Protein AF-A0A661ZFU3-F1 (afdb_monomer)

Radius of gyration: 28.7 Å; Cα contacts (8 Å, |Δi|>4): 3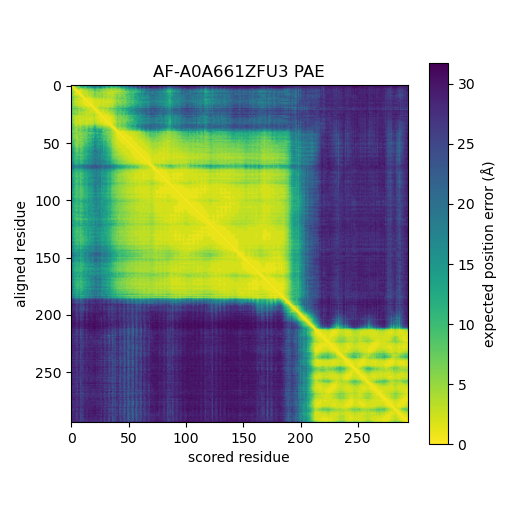43; chains: 1; bounding box: 64×52×71 Å

Foldseek 3Di:
DQDDLCVLLVVPVLVCQCPDPDHDPVVVSVVSVVSNPDDDPVNVVVVVVVVVLVVLLVVLVVQLVVQVPDPDHPLVSNLVSLVVNVDLVSLLVNLVSCVVVLVPVVSLVSLVCSCVVVVDDDLRVVLSVLVSVLVVVVNVCVVVVHDLQPDDPVRLVSLVCLCPPHDDDNNVVSQVSCVVRPVDDDDPDDPPPDPVPPPDDPPPPPPPPDPQQWDWDWPPAQDEFKIKIWIAHDPPFQWKKKWKADPVRHTDDIDIGGDGTDIDMDTCNVPDFDKMKIWIDTPPDIDIDIGGYD

Nearest PDB structures (foldseek):
  3sd2-assembly1_A-2  TM=7.990E-01  e=1.357E-03  Bacteroides thetaiotaomicron
  3hs0-assembly1_F  TM=5.817E-01  e=6.153E-03  Naja kaouthia
  3hrz-assembly1_A  TM=5.830E-01  e=9.104E-03  Naja kaouthia
  8jmw-assembly1_A  TM=5.532E-01  e=5.773E-02  Bacillus amyloliquefaciens
  6leg-assembly1_D  TM=4.245E-01  e=1.264E-01  Escherichia coli

Structure (mmCIF, N/CA/C/O backbone):
data_AF-A0A661ZFU3-F1
#
_entry.id   AF-A0A661ZFU3-F1
#
loop_
_atom_site.group_PDB
_atom_site.id
_atom_site.type_symbol
_atom_site.label_atom_id
_atom_site.label_alt_id
_atom_site.label_comp_id
_atom_site.label_asym_id
_atom_site.label_entity_id
_atom_site.label_seq_id
_atom_site.pdbx_PDB_ins_code
_atom_site.Cartn_x
_atom_site.Cartn_y
_atom_site.Cartn_z
_atom_site.occupancy
_atom_site.B_iso_or_equiv
_atom_site.auth_seq_id
_atom_site.auth_comp_id
_atom_site.auth_asym_id
_atom_site.auth_atom_id
_atom_site.pdbx_PDB_model_num
ATOM 1 N N . MET A 1 1 ? 30.064 15.353 -31.352 1.00 42.22 1 MET A N 1
ATOM 2 C CA . MET A 1 1 ? 28.882 15.589 -30.499 1.00 42.22 1 MET A CA 1
ATOM 3 C C . MET A 1 1 ? 28.068 14.306 -30.520 1.00 42.22 1 MET A C 1
ATOM 5 O O . MET A 1 1 ? 27.452 14.030 -31.540 1.00 42.22 1 MET A O 1
ATOM 9 N N . SER A 1 2 ? 28.167 13.461 -29.491 1.00 57.12 2 SER A N 1
ATOM 10 C CA . SER A 1 2 ? 27.344 12.243 -29.425 1.00 57.12 2 SER A CA 1
ATOM 11 C C . SER A 1 2 ? 25.908 12.634 -29.094 1.00 57.12 2 SER A C 1
ATOM 13 O O . SER A 1 2 ? 25.687 13.413 -28.168 1.00 57.12 2 SER A O 1
ATOM 15 N N . ALA A 1 3 ? 24.948 12.142 -29.876 1.00 62.72 3 ALA A N 1
ATOM 16 C CA . ALA A 1 3 ? 23.529 12.347 -29.613 1.00 62.72 3 ALA A CA 1
ATOM 17 C C . ALA A 1 3 ? 23.152 11.728 -28.258 1.00 62.72 3 ALA A C 1
ATOM 19 O O . ALA A 1 3 ? 23.707 10.692 -27.908 1.00 62.72 3 ALA A O 1
ATOM 20 N N . ASN A 1 4 ? 22.243 12.360 -27.508 1.00 74.81 4 ASN A N 1
ATOM 21 C CA . ASN A 1 4 ? 21.777 11.872 -26.209 1.00 74.81 4 ASN A CA 1
ATOM 22 C C . ASN A 1 4 ? 20.832 10.662 -26.402 1.00 74.81 4 ASN A C 1
ATOM 24 O O . ASN A 1 4 ? 19.705 10.869 -26.864 1.00 74.81 4 ASN A O 1
ATOM 28 N N . PRO A 1 5 ? 21.244 9.428 -26.047 1.00 77.56 5 PRO A N 1
ATOM 29 C CA . PRO A 1 5 ? 20.419 8.228 -26.210 1.00 77.56 5 PRO A CA 1
ATOM 30 C C 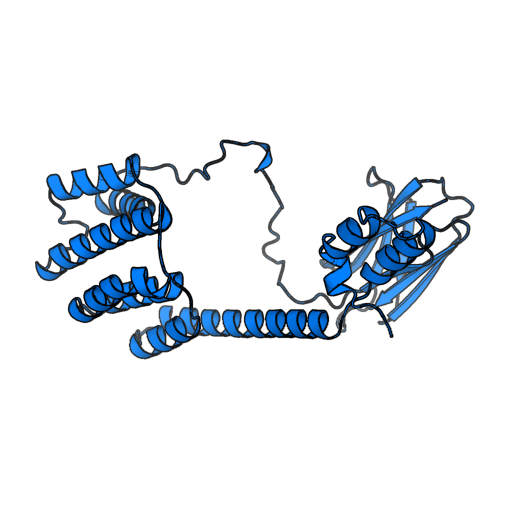. PRO A 1 5 ? 19.053 8.306 -25.515 1.00 77.56 5 PRO A C 1
ATOM 32 O O . PRO A 1 5 ? 18.061 7.844 -26.077 1.00 77.56 5 PRO A O 1
ATOM 35 N N . ASP A 1 6 ? 18.974 8.954 -24.345 1.00 72.94 6 ASP A N 1
ATOM 36 C CA . ASP A 1 6 ? 17.726 9.073 -23.577 1.00 72.94 6 ASP A CA 1
ATOM 37 C C . ASP A 1 6 ? 16.656 9.883 -24.329 1.00 72.94 6 ASP A C 1
ATOM 39 O O . ASP A 1 6 ? 15.476 9.538 -24.291 1.00 72.94 6 ASP A O 1
ATOM 43 N N . GLU A 1 7 ? 17.054 10.942 -25.043 1.00 78.81 7 GLU A N 1
ATOM 44 C CA . GLU A 1 7 ? 16.124 11.758 -25.840 1.00 78.81 7 GLU A CA 1
ATOM 45 C C . GLU A 1 7 ? 15.691 11.044 -27.121 1.00 78.81 7 GLU A C 1
ATOM 47 O O . GLU A 1 7 ? 14.545 11.160 -27.552 1.00 78.81 7 GLU A O 1
ATOM 52 N N . LEU A 1 8 ? 16.582 10.246 -27.710 1.00 79.31 8 LEU A N 1
ATOM 53 C CA . LEU A 1 8 ? 16.263 9.449 -28.892 1.00 79.31 8 LEU A CA 1
ATOM 54 C C . LEU A 1 8 ? 15.286 8.308 -28.559 1.00 79.31 8 LEU A C 1
ATOM 56 O O . LEU A 1 8 ? 14.428 7.974 -29.376 1.00 79.31 8 LEU A O 1
ATOM 60 N N . ARG A 1 9 ? 15.356 7.752 -27.342 1.00 77.44 9 ARG A N 1
ATOM 61 C CA . ARG A 1 9 ? 14.476 6.671 -26.868 1.00 77.44 9 ARG A CA 1
ATOM 62 C C . ARG A 1 9 ? 13.023 7.105 -26.647 1.00 77.44 9 ARG A C 1
ATOM 64 O O . ARG A 1 9 ? 12.130 6.270 -26.762 1.00 77.44 9 ARG A O 1
ATOM 71 N N . LYS A 1 10 ? 12.759 8.391 -26.383 1.00 80.50 10 LYS A N 1
ATOM 72 C CA . LYS A 1 10 ? 11.388 8.930 -26.257 1.00 80.50 10 LYS A CA 1
ATOM 73 C C . LYS A 1 10 ? 10.599 8.883 -27.569 1.00 80.50 10 LYS A C 1
ATOM 75 O O . LYS A 1 10 ? 9.385 9.037 -27.555 1.00 80.50 10 LYS A O 1
ATOM 80 N N . GLY A 1 11 ? 11.268 8.693 -28.708 1.00 77.19 11 GLY A N 1
ATOM 81 C CA . GLY A 1 11 ? 10.634 8.558 -30.021 1.00 77.19 11 GLY A CA 1
ATOM 82 C C . GLY A 1 11 ? 10.103 9.866 -30.616 1.00 77.19 11 GLY A C 1
ATOM 83 O O . GLY A 1 11 ? 10.099 9.989 -31.835 1.00 77.19 11 GLY A O 1
ATOM 84 N N . GLU A 1 12 ? 9.740 10.861 -29.802 1.00 84.44 12 GLU A N 1
ATOM 85 C CA . GLU A 1 12 ? 9.237 12.169 -30.253 1.00 84.44 12 GLU A CA 1
ATOM 86 C C . GLU A 1 12 ? 10.237 12.910 -31.148 1.00 84.44 12 GLU A C 1
ATOM 88 O O . GLU A 1 12 ? 9.876 13.376 -32.227 1.00 84.44 12 GLU A O 1
ATOM 93 N N . LEU A 1 13 ? 11.512 12.958 -30.744 1.00 83.38 13 LEU A N 1
ATOM 94 C CA . LEU A 1 13 ? 12.568 13.591 -31.535 1.00 83.38 13 LEU A CA 1
ATOM 95 C C . LEU A 1 13 ? 12.804 12.850 -32.856 1.00 83.38 13 LEU A C 1
ATOM 97 O O . LEU A 1 13 ? 12.967 13.485 -33.892 1.00 83.38 13 LEU A O 1
ATOM 101 N N . ILE A 1 14 ? 12.809 11.513 -32.835 1.00 83.56 14 ILE A N 1
ATOM 102 C CA . ILE A 1 14 ? 12.999 10.713 -34.053 1.00 83.56 14 ILE A CA 1
ATOM 103 C C . ILE A 1 14 ? 11.827 10.932 -35.012 1.00 83.56 14 ILE A C 1
ATOM 105 O O . ILE A 1 14 ? 12.059 11.213 -36.182 1.00 83.56 14 ILE A O 1
ATOM 109 N N . LYS A 1 15 ? 10.596 10.902 -34.497 1.00 85.88 15 LYS A N 1
ATOM 110 C CA . LYS A 1 15 ? 9.377 11.140 -35.271 1.00 85.88 15 LYS A CA 1
ATOM 111 C C . LYS A 1 15 ? 9.355 12.543 -35.884 1.00 85.88 15 LYS A C 1
ATOM 113 O O . LYS A 1 15 ? 9.108 12.699 -37.071 1.00 85.88 15 LYS A O 1
ATOM 118 N N . TYR A 1 16 ? 9.728 13.568 -35.118 1.00 87.31 16 TYR A N 1
ATOM 119 C CA . TYR A 1 16 ? 9.877 14.930 -35.641 1.00 87.31 16 TYR A CA 1
ATOM 120 C C . TYR A 1 16 ? 10.908 15.018 -36.783 1.00 87.31 16 TYR A C 1
ATOM 122 O O . TYR A 1 16 ? 10.688 15.715 -37.773 1.00 87.31 16 TYR A O 1
ATOM 130 N N . LEU A 1 17 ? 12.039 14.313 -36.669 1.00 86.00 17 LEU A N 1
ATOM 131 C CA . LEU A 1 17 ? 13.081 14.297 -37.702 1.00 86.00 17 LEU A CA 1
ATOM 132 C C . LEU A 1 17 ? 12.678 13.498 -38.956 1.00 86.00 17 LEU A C 1
ATOM 134 O O . LEU A 1 17 ? 13.209 13.785 -40.033 1.00 86.00 17 LEU A O 1
ATOM 138 N N . GLU A 1 18 ? 11.765 12.535 -38.813 1.00 86.81 18 GLU A N 1
ATOM 139 C CA . GLU A 1 18 ? 11.136 11.770 -39.901 1.00 86.81 18 GLU A CA 1
ATOM 140 C C . GLU A 1 18 ? 10.058 12.585 -40.638 1.00 86.81 18 GLU A C 1
ATOM 142 O O . GLU A 1 18 ? 9.946 12.456 -41.854 1.00 86.81 18 GLU A O 1
ATOM 147 N N . ASP A 1 19 ? 9.326 13.457 -39.933 1.00 90.00 19 ASP A N 1
ATOM 148 C CA . ASP A 1 19 ? 8.106 14.104 -40.448 1.00 90.00 19 ASP A CA 1
ATOM 149 C C . ASP A 1 19 ? 8.277 15.586 -40.864 1.00 90.00 19 ASP A C 1
ATOM 151 O O . ASP A 1 19 ? 7.352 16.190 -41.410 1.00 90.00 19 ASP A O 1
ATOM 155 N N . LYS A 1 20 ? 9.429 16.221 -40.597 1.00 89.19 20 LYS A N 1
ATOM 156 C CA . LYS A 1 20 ? 9.663 17.644 -40.935 1.00 89.19 20 LYS A CA 1
ATOM 157 C C . LYS A 1 20 ? 9.676 17.906 -42.453 1.00 89.19 20 LYS A C 1
ATOM 159 O O . LYS A 1 20 ? 9.976 17.009 -43.231 1.00 89.19 20 LYS A O 1
ATOM 164 N N . GLU A 1 21 ? 9.470 19.167 -42.870 1.00 86.19 21 GLU A N 1
ATOM 165 C CA . GLU A 1 21 ? 9.398 19.588 -44.294 1.00 86.19 21 GLU A CA 1
ATOM 166 C C . GLU A 1 21 ? 10.546 19.071 -45.179 1.00 86.19 21 GLU A C 1
ATOM 168 O O . GLU A 1 21 ? 10.350 18.796 -46.361 1.00 86.19 21 GLU A O 1
ATOM 173 N N . GLN A 1 22 ? 11.747 18.929 -44.614 1.00 88.00 22 GLN A N 1
ATOM 174 C CA . GLN A 1 22 ? 12.886 18.280 -45.262 1.00 88.00 22 GLN A CA 1
ATOM 175 C C . GLN A 1 22 ? 13.362 17.113 -44.394 1.00 88.00 22 GLN A C 1
ATOM 177 O O . GLN A 1 22 ? 14.253 17.310 -43.561 1.00 88.00 22 GLN A O 1
ATOM 182 N N . PRO A 1 23 ? 12.762 15.920 -44.522 1.00 87.12 23 PRO A N 1
ATOM 183 C CA . PRO A 1 23 ? 13.003 14.820 -43.599 1.00 87.12 23 PRO A CA 1
ATOM 184 C C . PRO A 1 23 ? 14.465 14.374 -43.631 1.00 87.12 23 PRO A C 1
ATOM 186 O O . PRO A 1 23 ? 15.149 14.477 -44.656 1.00 87.12 23 PRO A O 1
ATOM 189 N N . LEU A 1 24 ? 14.970 13.884 -42.494 1.00 87.56 24 LEU A N 1
ATOM 190 C CA . LEU A 1 24 ? 16.310 13.299 -42.486 1.00 87.56 24 LEU A CA 1
ATOM 191 C C . LEU A 1 24 ? 16.336 12.042 -43.373 1.00 87.56 24 LEU A C 1
ATOM 193 O O . LEU A 1 24 ? 15.395 11.248 -43.337 1.00 87.56 24 LEU A O 1
ATOM 197 N N . PRO A 1 25 ? 17.428 11.798 -44.117 1.00 89.56 25 PRO A N 1
ATOM 198 C CA . PRO A 1 25 ? 17.592 10.556 -44.857 1.00 89.56 25 PRO A CA 1
ATOM 199 C C . PRO A 1 25 ? 17.430 9.325 -43.955 1.00 89.56 25 PRO A C 1
ATOM 201 O O . PRO A 1 25 ? 17.971 9.286 -42.847 1.00 89.56 25 PRO A O 1
ATOM 204 N N . GLY A 1 26 ? 16.758 8.284 -44.456 1.00 80.69 26 GLY A N 1
ATOM 205 C CA . GLY A 1 26 ? 16.437 7.083 -43.671 1.00 80.69 26 GLY A CA 1
ATOM 206 C C . GLY A 1 26 ? 17.651 6.398 -43.028 1.00 80.69 26 GLY A C 1
ATOM 207 O O . GLY A 1 26 ? 17.552 5.896 -41.912 1.00 80.69 26 GLY A O 1
ATOM 208 N N . TYR A 1 27 ? 18.826 6.453 -43.666 1.00 79.31 27 TYR A N 1
ATOM 209 C CA . TYR A 1 27 ? 20.061 5.910 -43.088 1.00 79.31 27 TYR A CA 1
ATOM 210 C C . TYR A 1 27 ? 20.550 6.699 -41.855 1.00 79.31 27 TYR A C 1
ATOM 212 O O . TYR A 1 27 ? 21.116 6.125 -40.927 1.00 79.31 27 TYR A O 1
ATOM 220 N N . MET A 1 28 ? 20.320 8.016 -41.804 1.00 78.81 28 MET A N 1
ATOM 221 C CA . MET A 1 28 ? 20.659 8.830 -40.631 1.00 78.81 28 MET A CA 1
ATOM 222 C C . MET A 1 28 ? 19.678 8.565 -39.487 1.00 78.81 28 MET A C 1
ATOM 224 O O . MET A 1 28 ? 20.093 8.479 -38.333 1.00 78.81 28 MET A O 1
ATOM 228 N N . ILE A 1 29 ? 18.398 8.350 -39.804 1.00 80.69 29 ILE A N 1
ATOM 229 C CA . ILE A 1 29 ? 17.388 7.911 -38.833 1.00 80.69 29 ILE A CA 1
ATOM 230 C C . ILE A 1 29 ? 17.743 6.538 -38.249 1.00 80.69 29 ILE A C 1
ATOM 232 O O . ILE A 1 29 ? 17.675 6.362 -37.032 1.00 80.69 29 ILE A O 1
ATOM 236 N N . SER A 1 30 ? 18.191 5.576 -39.066 1.00 78.31 30 SER A N 1
ATOM 237 C CA . SER A 1 30 ? 18.625 4.269 -38.552 1.00 78.31 30 SER A CA 1
ATOM 238 C C . SER A 1 30 ? 19.845 4.373 -37.632 1.00 78.31 30 SER A C 1
ATOM 240 O O . SER A 1 30 ? 19.882 3.694 -36.608 1.00 78.31 30 SER A O 1
ATOM 242 N N . ILE A 1 31 ? 20.798 5.267 -37.931 1.00 78.94 31 ILE A N 1
ATOM 243 C CA . ILE A 1 31 ? 21.949 5.538 -37.051 1.00 78.94 31 ILE A CA 1
ATOM 244 C C . ILE A 1 31 ? 21.478 6.123 -35.711 1.00 78.94 31 ILE A C 1
ATOM 246 O O . ILE A 1 31 ? 21.918 5.676 -34.655 1.00 78.94 31 ILE A O 1
ATOM 250 N N . LEU A 1 32 ? 20.547 7.082 -35.727 1.00 78.56 32 LEU A N 1
ATOM 251 C CA . LEU A 1 32 ? 19.979 7.658 -34.503 1.00 78.56 32 LEU A CA 1
ATOM 252 C C . LEU A 1 32 ? 19.226 6.611 -33.667 1.00 78.56 32 LEU A C 1
ATOM 254 O O . LEU A 1 32 ? 19.394 6.567 -32.450 1.00 78.56 32 LEU A O 1
ATOM 258 N N . ARG A 1 33 ? 18.459 5.717 -34.301 1.00 77.81 33 ARG A N 1
ATOM 259 C CA . ARG A 1 33 ? 17.790 4.596 -33.616 1.00 77.81 33 ARG A CA 1
ATOM 260 C C . ARG A 1 33 ? 18.790 3.614 -33.001 1.00 77.81 33 ARG A C 1
ATOM 262 O O . ARG A 1 33 ? 18.555 3.128 -31.901 1.00 77.81 33 ARG A O 1
ATOM 269 N N . GLN A 1 34 ? 19.916 3.359 -33.666 1.00 74.19 34 GLN A N 1
ATOM 270 C CA . GLN A 1 34 ? 20.985 2.516 -33.127 1.00 74.19 34 GLN A CA 1
ATOM 271 C C . GLN A 1 34 ? 21.682 3.174 -31.923 1.00 74.19 34 GLN A C 1
ATOM 273 O O . GLN A 1 34 ? 21.955 2.507 -30.928 1.00 74.19 34 GLN A O 1
ATOM 278 N N . LEU A 1 35 ? 21.908 4.491 -31.975 1.00 74.69 35 LEU A N 1
ATOM 279 C CA . LEU A 1 35 ? 22.479 5.266 -30.866 1.00 74.69 35 LEU A CA 1
ATOM 280 C C . LEU A 1 35 ? 21.526 5.391 -29.666 1.00 74.69 35 LEU A C 1
ATOM 282 O O . LEU A 1 35 ? 21.997 5.504 -28.537 1.00 74.69 35 LEU A O 1
ATOM 286 N N . ALA A 1 36 ? 20.207 5.309 -29.880 1.00 69.81 36 ALA A N 1
ATOM 287 C CA . ALA A 1 36 ? 19.198 5.288 -28.815 1.00 69.81 36 ALA A CA 1
ATOM 288 C C . ALA A 1 36 ? 19.303 4.062 -27.885 1.00 69.81 36 ALA A C 1
ATOM 290 O O . ALA A 1 36 ? 18.748 4.076 -26.789 1.00 69.81 36 ALA A O 1
ATOM 291 N N . GLY A 1 37 ? 20.003 3.002 -28.309 1.00 65.50 37 GLY A N 1
ATOM 292 C CA . GLY A 1 37 ? 20.273 1.823 -27.482 1.00 65.50 37 GLY A CA 1
ATOM 293 C C . GLY A 1 37 ? 21.383 2.019 -26.442 1.00 65.50 37 GLY A C 1
ATOM 294 O O . GLY A 1 37 ? 21.595 1.136 -25.614 1.00 65.50 37 GLY A O 1
ATOM 295 N N . GLY A 1 38 ? 22.104 3.145 -26.477 1.00 68.56 38 GLY A N 1
ATOM 296 C CA . GLY A 1 38 ? 23.145 3.455 -25.499 1.00 68.56 38 GLY A CA 1
ATOM 297 C C . GLY A 1 38 ? 22.572 3.792 -24.120 1.00 68.56 38 GLY A C 1
ATOM 298 O O . GLY A 1 38 ? 21.548 4.458 -24.008 1.00 68.56 38 GLY A O 1
ATOM 299 N N . ILE A 1 39 ? 23.258 3.369 -23.059 1.00 67.06 39 ILE A N 1
ATOM 300 C CA . ILE A 1 39 ? 22.959 3.786 -21.683 1.00 67.06 39 ILE A CA 1
ATOM 301 C C . ILE A 1 39 ? 23.688 5.104 -21.420 1.00 67.06 39 ILE A C 1
ATOM 303 O O . ILE A 1 39 ? 24.869 5.237 -21.753 1.00 67.06 39 ILE A O 1
ATOM 307 N N . THR A 1 40 ? 23.009 6.084 -20.827 1.00 74.38 40 THR A N 1
ATOM 308 C CA . THR A 1 40 ? 23.640 7.357 -20.467 1.00 74.38 40 THR A CA 1
ATOM 309 C C . THR A 1 40 ? 24.112 7.339 -19.019 1.00 74.38 40 THR A C 1
ATOM 311 O O . THR A 1 40 ? 23.626 6.574 -18.186 1.00 74.38 40 THR A O 1
ATOM 314 N N . TYR A 1 41 ? 25.037 8.240 -18.683 1.00 69.81 41 TYR A N 1
ATOM 315 C CA . TYR A 1 41 ? 25.438 8.453 -17.292 1.00 69.81 41 TYR A CA 1
ATOM 316 C C . TYR A 1 41 ? 24.246 8.845 -16.399 1.00 69.81 41 TYR A C 1
ATOM 318 O O . TYR A 1 41 ? 24.176 8.432 -15.246 1.00 69.81 41 TYR A O 1
ATOM 326 N N . LYS A 1 42 ? 23.258 9.573 -16.945 1.00 76.56 42 LYS A N 1
ATOM 327 C CA . LYS A 1 42 ? 22.008 9.888 -16.243 1.00 76.56 42 LYS A CA 1
ATOM 328 C C . LYS A 1 42 ? 21.206 8.619 -15.945 1.00 76.56 42 LYS A C 1
ATOM 330 O O . LYS A 1 42 ? 20.737 8.470 -14.823 1.00 76.56 42 LYS A O 1
ATOM 335 N N . THR A 1 43 ? 21.065 7.707 -16.910 1.00 72.44 43 THR A N 1
ATOM 336 C CA . THR A 1 43 ? 20.365 6.429 -16.704 1.00 72.44 43 THR A CA 1
ATOM 337 C C . THR A 1 43 ? 21.031 5.597 -15.605 1.00 72.44 43 THR A C 1
ATOM 339 O O . THR A 1 43 ? 20.332 5.041 -14.763 1.00 72.44 43 THR A O 1
ATOM 342 N N . ILE A 1 44 ? 22.370 5.547 -15.581 1.00 72.00 44 ILE A N 1
ATOM 343 C CA . ILE A 1 44 ? 23.139 4.841 -14.541 1.00 72.00 44 ILE A CA 1
ATOM 344 C C . ILE A 1 44 ? 22.895 5.478 -13.172 1.00 72.00 44 ILE A C 1
ATOM 346 O O . ILE A 1 44 ? 22.527 4.778 -12.239 1.00 72.00 44 ILE A O 1
ATOM 350 N N . LEU A 1 45 ? 22.995 6.807 -13.063 1.00 76.50 45 LEU A N 1
ATOM 351 C CA . LEU A 1 45 ? 22.718 7.504 -11.805 1.00 76.50 45 LEU A CA 1
ATOM 352 C C . LEU A 1 45 ? 21.285 7.278 -11.312 1.00 76.50 45 LEU A C 1
ATOM 354 O 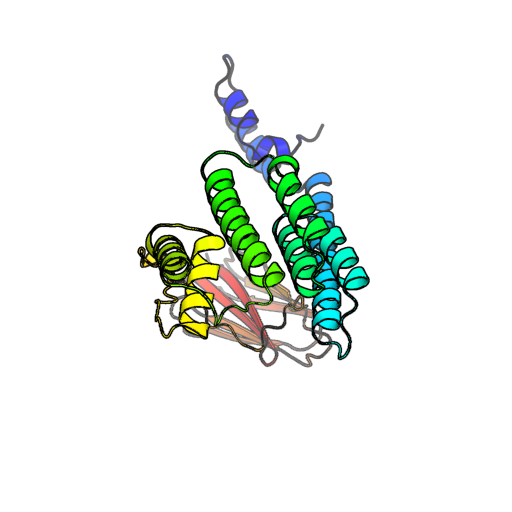O . LEU A 1 45 ? 21.078 7.084 -10.120 1.00 76.50 45 LEU A O 1
ATOM 358 N N . MET A 1 46 ? 20.292 7.275 -12.205 1.00 75.69 46 MET A N 1
ATOM 359 C CA . MET A 1 46 ? 18.908 6.967 -11.832 1.00 75.69 46 MET A CA 1
ATOM 360 C C . MET A 1 46 ? 18.757 5.523 -11.336 1.00 75.69 46 MET A C 1
ATOM 362 O O . MET A 1 46 ? 18.014 5.286 -10.385 1.00 75.69 46 MET A O 1
ATOM 366 N N . LEU A 1 47 ? 19.467 4.569 -11.947 1.00 74.50 47 LEU A N 1
ATOM 367 C CA . LEU A 1 47 ? 19.497 3.179 -11.493 1.00 74.50 47 LEU A CA 1
ATOM 368 C C . LEU A 1 47 ? 20.145 3.057 -10.108 1.00 74.50 47 LEU A C 1
ATOM 370 O O . LEU A 1 47 ? 19.589 2.391 -9.237 1.00 74.50 47 LEU A O 1
ATOM 374 N N . ASP A 1 48 ? 21.270 3.735 -9.884 1.00 82.06 48 ASP A N 1
ATOM 375 C CA . ASP A 1 48 ? 21.948 3.760 -8.588 1.00 82.06 48 ASP A CA 1
ATOM 376 C C . ASP A 1 48 ? 21.057 4.402 -7.516 1.00 82.06 48 ASP A C 1
ATOM 378 O O . ASP A 1 48 ? 20.883 3.840 -6.435 1.00 82.06 48 ASP A O 1
ATOM 382 N N . MET A 1 49 ? 20.411 5.532 -7.828 1.00 80.56 49 MET A N 1
ATOM 383 C CA . MET A 1 49 ? 19.430 6.170 -6.945 1.00 80.56 49 MET A CA 1
ATOM 384 C C . MET A 1 49 ? 18.286 5.218 -6.588 1.00 80.56 49 MET A C 1
ATOM 386 O O . MET A 1 49 ? 17.926 5.122 -5.416 1.00 80.56 49 MET A O 1
ATOM 390 N N . ALA A 1 50 ? 17.741 4.486 -7.563 1.00 78.69 50 ALA A N 1
ATOM 391 C CA . ALA A 1 50 ? 16.693 3.500 -7.319 1.00 78.69 50 ALA A CA 1
ATOM 392 C C . ALA A 1 50 ? 17.190 2.339 -6.440 1.00 78.69 50 ALA A C 1
ATOM 394 O O . ALA A 1 50 ? 16.494 1.940 -5.506 1.00 78.69 50 ALA A O 1
ATOM 395 N N . LYS A 1 51 ? 18.412 1.837 -6.675 1.00 82.06 51 LYS A N 1
ATOM 396 C CA . LYS A 1 51 ? 19.035 0.788 -5.852 1.00 82.06 51 LYS A CA 1
ATOM 397 C C . LYS A 1 51 ? 19.192 1.240 -4.400 1.00 82.06 51 LYS A C 1
ATOM 399 O O . LYS A 1 51 ? 18.757 0.535 -3.489 1.00 82.06 51 LYS A O 1
ATOM 404 N N . TYR A 1 52 ? 19.771 2.419 -4.172 1.00 86.88 52 TYR A N 1
ATOM 405 C CA . TYR A 1 52 ? 19.955 2.954 -2.822 1.00 86.88 52 TYR A CA 1
ATOM 406 C C . TYR A 1 52 ? 18.629 3.298 -2.142 1.00 86.88 52 TYR A C 1
ATOM 408 O O . TYR A 1 52 ? 18.469 3.014 -0.956 1.00 86.88 52 TYR A O 1
ATOM 416 N N . SER A 1 53 ? 17.664 3.852 -2.881 1.00 84.12 53 SER A N 1
ATOM 417 C CA . SER A 1 53 ? 16.316 4.111 -2.372 1.00 84.12 53 SER A CA 1
ATOM 418 C C . SER A 1 53 ? 15.641 2.817 -1.919 1.00 84.12 53 SER A C 1
ATOM 420 O O . SER A 1 53 ? 15.168 2.756 -0.788 1.00 84.12 53 SER A O 1
ATOM 422 N N . SER A 1 54 ? 15.690 1.754 -2.727 1.00 83.00 54 SER A N 1
ATOM 423 C CA . SER A 1 54 ? 15.127 0.451 -2.360 1.00 83.00 54 SER A CA 1
ATOM 424 C C . SER A 1 54 ? 15.787 -0.137 -1.113 1.00 83.00 54 SER A C 1
ATOM 426 O O . SER A 1 54 ? 15.084 -0.641 -0.239 1.00 83.00 54 SER A O 1
ATOM 428 N N . ALA A 1 55 ? 17.118 -0.071 -1.009 1.00 85.50 55 ALA A N 1
ATOM 429 C CA . ALA A 1 55 ? 17.838 -0.566 0.163 1.00 85.50 55 ALA A CA 1
ATOM 430 C C . ALA A 1 55 ? 17.473 0.227 1.429 1.00 85.50 55 ALA A C 1
ATOM 432 O O . ALA A 1 55 ? 17.186 -0.370 2.465 1.00 85.50 55 ALA A O 1
ATOM 433 N N . LYS A 1 56 ? 17.407 1.563 1.331 1.00 86.44 56 LYS A N 1
ATOM 434 C CA . LYS A 1 56 ? 16.973 2.442 2.428 1.00 86.44 56 LYS A CA 1
ATOM 435 C C . LYS A 1 56 ? 15.555 2.093 2.887 1.00 86.44 56 LYS A C 1
ATOM 437 O O . LYS A 1 56 ? 15.326 1.940 4.083 1.00 86.44 56 LYS A O 1
ATOM 442 N N . THR A 1 57 ? 14.618 1.957 1.950 1.00 87.00 57 THR A N 1
ATOM 443 C CA . THR A 1 57 ? 13.221 1.612 2.240 1.00 87.00 57 THR A CA 1
ATOM 444 C C . THR A 1 57 ? 13.111 0.245 2.911 1.00 87.00 57 THR A C 1
ATOM 446 O O . THR A 1 57 ? 12.389 0.117 3.895 1.00 87.00 57 THR A O 1
ATOM 449 N N . GLN A 1 58 ? 13.866 -0.756 2.445 1.00 88.00 58 GLN A N 1
ATOM 450 C CA . GLN A 1 58 ? 13.894 -2.075 3.079 1.00 88.00 58 GLN A CA 1
ATOM 451 C C . GLN A 1 58 ? 14.368 -1.987 4.533 1.00 88.00 58 GLN A C 1
ATOM 453 O O . GLN A 1 58 ? 13.691 -2.486 5.426 1.00 88.00 58 GLN A O 1
ATOM 458 N N . SER A 1 59 ? 15.481 -1.296 4.790 1.00 87.62 59 SER A N 1
ATOM 459 C CA . SER A 1 59 ? 15.994 -1.133 6.154 1.00 87.62 59 SER A CA 1
ATOM 460 C C . SER A 1 59 ? 15.027 -0.371 7.065 1.00 87.62 59 SER A C 1
ATOM 462 O O . SER A 1 59 ? 14.888 -0.721 8.233 1.00 87.62 59 SER A O 1
ATOM 464 N N . ALA A 1 60 ? 14.325 0.642 6.547 1.00 88.75 60 ALA A N 1
ATOM 465 C CA . ALA A 1 60 ? 13.284 1.338 7.303 1.00 88.75 60 ALA A CA 1
ATOM 466 C C . ALA A 1 60 ? 12.131 0.392 7.684 1.00 88.75 60 ALA A C 1
ATOM 468 O O . ALA A 1 60 ? 11.699 0.390 8.836 1.00 88.75 60 ALA A O 1
ATOM 469 N N . TYR A 1 61 ? 11.679 -0.467 6.762 1.00 88.94 61 TYR A N 1
ATOM 470 C CA . TYR A 1 61 ? 10.666 -1.481 7.069 1.00 88.94 61 TYR A CA 1
ATOM 471 C C . TYR A 1 61 ? 11.145 -2.526 8.078 1.00 88.94 61 TYR A C 1
ATOM 473 O O . TYR A 1 61 ? 10.351 -2.947 8.920 1.00 88.94 61 TYR A O 1
ATOM 481 N N . ASP A 1 62 ? 12.421 -2.916 8.047 1.00 89.81 62 ASP A N 1
ATOM 482 C CA . ASP A 1 62 ? 12.986 -3.835 9.041 1.00 89.81 62 ASP A CA 1
ATOM 483 C C . ASP A 1 62 ? 12.933 -3.222 10.453 1.00 89.81 62 ASP A C 1
ATOM 485 O O . ASP A 1 62 ? 12.568 -3.901 11.415 1.00 89.81 62 ASP A O 1
ATOM 489 N N . LEU A 1 63 ? 13.214 -1.920 10.579 1.00 90.19 63 LEU A N 1
ATOM 490 C CA . LEU A 1 63 ? 13.139 -1.192 11.851 1.00 90.19 63 LEU A CA 1
ATOM 491 C C . LEU A 1 63 ? 11.700 -0.990 12.327 1.00 90.19 63 LEU A C 1
ATOM 493 O O . LEU A 1 63 ? 11.417 -1.220 13.503 1.00 90.19 63 LEU A O 1
ATOM 497 N N . ILE A 1 64 ? 10.778 -0.647 11.422 1.00 91.56 64 ILE A N 1
ATOM 498 C CA . ILE A 1 64 ? 9.339 -0.586 11.721 1.00 91.56 64 ILE A CA 1
ATOM 499 C C . ILE A 1 64 ? 8.858 -1.946 12.227 1.00 91.56 64 ILE A C 1
ATOM 501 O O . ILE A 1 64 ? 8.232 -2.032 13.279 1.00 91.56 64 ILE A O 1
ATOM 505 N N . ARG A 1 65 ? 9.198 -3.032 11.524 1.00 90.62 65 ARG A N 1
ATOM 506 C CA . ARG A 1 65 ? 8.823 -4.391 11.925 1.00 90.62 65 ARG A CA 1
ATOM 507 C C . ARG A 1 65 ? 9.426 -4.768 13.274 1.00 90.62 65 ARG A C 1
ATOM 509 O O . ARG A 1 65 ? 8.741 -5.407 14.067 1.00 90.62 65 ARG A O 1
ATOM 516 N N . SER A 1 66 ? 10.677 -4.399 13.539 1.00 90.50 66 SER A N 1
ATOM 517 C CA . SER A 1 66 ? 11.304 -4.624 14.844 1.00 90.50 66 SER A CA 1
ATOM 518 C C . SER A 1 66 ? 10.546 -3.895 15.952 1.00 90.50 66 SER A C 1
ATOM 520 O O . SER A 1 66 ? 10.236 -4.512 16.963 1.00 90.50 66 SER A O 1
ATOM 522 N N . CYS A 1 67 ? 10.202 -2.621 15.742 1.00 89.31 67 CYS A N 1
ATOM 523 C CA . CYS A 1 67 ? 9.449 -1.812 16.700 1.00 89.31 67 CYS A CA 1
ATOM 524 C C . CYS A 1 67 ? 8.060 -2.405 16.979 1.00 89.31 67 CYS A C 1
ATOM 526 O O . CYS A 1 67 ? 7.677 -2.564 18.133 1.00 89.31 67 CYS A O 1
ATOM 528 N N . LEU A 1 68 ? 7.343 -2.828 15.932 1.00 88.75 68 LEU A N 1
ATOM 529 C CA . LEU A 1 68 ? 6.011 -3.422 16.067 1.00 88.75 68 LEU A CA 1
ATOM 530 C C . LEU A 1 68 ? 5.998 -4.774 16.800 1.00 88.75 68 LEU A C 1
ATOM 532 O O . LEU A 1 68 ? 4.954 -5.175 17.305 1.00 88.75 68 LEU A O 1
ATOM 536 N N . ASN A 1 69 ? 7.128 -5.487 16.826 1.00 90.06 69 ASN A N 1
ATOM 537 C CA . ASN A 1 69 ? 7.275 -6.765 17.531 1.00 90.06 69 ASN A CA 1
ATOM 538 C C . ASN A 1 69 ? 7.955 -6.620 18.903 1.00 90.06 69 ASN A C 1
ATOM 540 O O . ASN A 1 69 ? 8.229 -7.634 19.548 1.00 90.06 69 ASN A O 1
ATOM 544 N N . ASP A 1 70 ? 8.257 -5.397 19.344 1.00 90.56 70 ASP A N 1
ATOM 545 C CA . ASP A 1 70 ? 8.797 -5.168 20.679 1.00 90.56 70 ASP A CA 1
ATOM 546 C C . ASP A 1 70 ? 7.706 -5.373 21.745 1.00 90.56 70 ASP A C 1
ATOM 548 O O . ASP A 1 70 ? 6.513 -5.166 21.526 1.00 90.56 70 ASP A O 1
ATOM 552 N N . THR A 1 71 ? 8.136 -5.783 22.932 1.00 85.75 71 THR A N 1
ATOM 553 C CA . THR A 1 71 ? 7.312 -5.879 24.139 1.00 85.75 71 THR A CA 1
ATOM 554 C C . THR A 1 71 ? 6.744 -4.540 24.607 1.00 85.75 71 THR A C 1
ATOM 556 O O . THR A 1 71 ? 5.701 -4.530 25.262 1.00 85.75 71 THR A O 1
ATOM 559 N N . ILE A 1 72 ? 7.408 -3.423 24.294 1.00 87.19 72 ILE A N 1
ATOM 560 C CA . ILE A 1 72 ? 6.928 -2.068 24.582 1.00 87.19 72 ILE A CA 1
ATOM 561 C C . ILE A 1 72 ? 6.973 -1.263 23.286 1.00 87.19 72 ILE A C 1
ATOM 563 O O . ILE A 1 72 ? 8.035 -1.067 22.702 1.00 87.19 72 ILE A O 1
ATOM 567 N N . MET A 1 73 ? 5.814 -0.771 22.853 1.00 86.12 73 MET A N 1
ATOM 568 C CA . MET A 1 73 ? 5.706 0.039 21.644 1.00 86.12 73 MET A CA 1
ATOM 569 C C . MET A 1 73 ? 6.210 1.465 21.900 1.00 86.12 73 MET A C 1
ATOM 571 O O . MET A 1 73 ? 5.609 2.208 22.675 1.00 86.12 73 MET A O 1
ATOM 575 N N . ASP A 1 74 ? 7.276 1.869 21.208 1.00 92.69 74 ASP A N 1
ATOM 576 C CA . ASP A 1 74 ? 7.684 3.275 21.113 1.00 92.69 74 ASP A CA 1
ATOM 577 C C . ASP A 1 74 ? 7.038 3.909 19.876 1.00 92.69 74 ASP A C 1
ATOM 579 O O . ASP A 1 74 ? 7.549 3.847 18.754 1.00 92.69 74 ASP A O 1
ATOM 583 N N . HIS A 1 75 ? 5.878 4.525 20.088 1.00 92.94 75 HIS A N 1
ATOM 584 C CA . HIS A 1 75 ? 5.110 5.151 19.020 1.00 92.94 75 HIS A CA 1
ATOM 585 C C . HIS A 1 75 ? 5.825 6.345 18.374 1.00 92.94 75 HIS A C 1
ATOM 587 O O . HIS A 1 75 ? 5.629 6.602 17.184 1.00 92.94 75 HIS A O 1
ATOM 593 N N . GLN A 1 76 ? 6.676 7.066 19.110 1.00 94.12 76 GLN A N 1
ATOM 594 C CA . GLN A 1 76 ? 7.435 8.176 18.540 1.00 94.12 76 GLN A CA 1
ATOM 595 C C . GLN A 1 76 ? 8.541 7.659 17.620 1.00 94.12 76 GLN A C 1
ATOM 597 O O . GLN A 1 76 ? 8.707 8.169 16.511 1.00 94.12 76 GLN A O 1
ATOM 602 N N . TYR A 1 77 ? 9.254 6.612 18.035 1.00 93.50 77 TYR A N 1
ATOM 603 C CA . TYR A 1 77 ? 10.230 5.938 17.184 1.00 93.50 77 TYR A CA 1
ATOM 604 C C . TYR A 1 77 ? 9.579 5.346 15.927 1.00 93.50 77 TYR A C 1
ATOM 606 O O . TYR A 1 77 ? 10.093 5.541 14.823 1.00 93.50 77 TYR A O 1
ATOM 614 N N . LEU A 1 78 ? 8.422 4.692 16.076 1.00 94.88 78 LEU A N 1
ATOM 615 C CA . LEU A 1 78 ? 7.638 4.167 14.958 1.00 94.88 78 LEU A CA 1
ATOM 616 C C . LEU A 1 78 ? 7.277 5.273 13.957 1.00 94.88 78 LEU A C 1
ATOM 618 O O . LEU A 1 78 ? 7.558 5.139 12.766 1.00 94.88 78 LEU A O 1
ATOM 622 N N . ARG A 1 79 ? 6.694 6.381 14.434 1.00 95.75 79 ARG A N 1
ATOM 623 C CA . ARG A 1 79 ? 6.305 7.507 13.575 1.00 95.75 79 ARG A CA 1
ATOM 624 C C . ARG A 1 79 ? 7.493 8.139 12.862 1.00 95.75 79 ARG A C 1
ATOM 626 O O . ARG A 1 79 ? 7.369 8.430 11.682 1.00 95.75 79 ARG A O 1
ATOM 633 N N . ASN A 1 80 ? 8.645 8.277 13.520 1.00 94.69 80 ASN A N 1
ATOM 634 C CA . ASN A 1 80 ? 9.855 8.798 12.875 1.00 94.69 80 ASN A CA 1
ATOM 635 C C . ASN A 1 80 ? 10.286 7.932 11.680 1.00 94.69 80 ASN A C 1
ATOM 637 O O . ASN A 1 80 ? 10.712 8.452 10.650 1.00 94.69 80 ASN A O 1
ATOM 641 N N . TRP A 1 81 ? 10.200 6.603 11.794 1.00 93.94 81 TRP A N 1
ATOM 642 C CA . TRP A 1 81 ? 10.529 5.717 10.675 1.00 93.94 81 TRP A CA 1
ATOM 643 C C . TRP A 1 81 ? 9.470 5.709 9.581 1.00 93.94 81 TRP A C 1
ATOM 645 O O . TRP A 1 81 ? 9.838 5.632 8.411 1.00 93.94 81 TRP A O 1
ATOM 655 N N . LEU A 1 82 ? 8.192 5.819 9.943 1.00 95.00 82 LEU A N 1
ATOM 656 C CA . LEU A 1 82 ? 7.108 5.961 8.973 1.00 95.00 82 LEU A CA 1
ATOM 657 C C . LEU A 1 82 ? 7.240 7.267 8.176 1.00 95.00 82 LEU A C 1
ATOM 659 O O . LEU A 1 82 ? 7.200 7.222 6.953 1.00 95.00 82 LEU A O 1
ATOM 663 N N . ASP A 1 83 ? 7.495 8.392 8.841 1.00 93.06 83 ASP A N 1
ATOM 664 C CA . ASP A 1 83 ? 7.689 9.704 8.206 1.00 93.06 83 ASP A CA 1
ATOM 665 C C . ASP A 1 83 ? 8.863 9.679 7.209 1.00 93.06 83 ASP A C 1
ATOM 667 O O . ASP A 1 83 ? 8.760 10.128 6.070 1.00 93.06 83 ASP A O 1
ATOM 671 N N . ASN A 1 84 ? 9.956 8.995 7.567 1.00 89.88 84 ASN A N 1
ATOM 672 C CA . ASN A 1 84 ? 11.117 8.806 6.690 1.00 89.88 84 ASN A CA 1
ATOM 673 C C . ASN A 1 84 ? 10.839 8.004 5.402 1.00 89.88 84 ASN A C 1
ATOM 675 O O . ASN A 1 84 ? 11.696 8.001 4.503 1.00 89.88 84 ASN A O 1
ATOM 679 N N . LEU A 1 85 ? 9.714 7.282 5.321 1.00 90.38 85 LEU A N 1
ATOM 680 C CA . LEU A 1 85 ? 9.294 6.576 4.109 1.00 90.38 85 LEU A CA 1
ATOM 681 C C . LEU A 1 85 ? 8.621 7.499 3.084 1.00 90.38 85 LEU A C 1
ATOM 683 O O . LEU A 1 85 ? 8.498 7.070 1.935 1.00 90.38 85 LEU A O 1
ATOM 687 N N . ASP A 1 86 ? 8.192 8.700 3.486 1.00 88.81 86 ASP A N 1
ATOM 688 C CA . ASP A 1 86 ? 7.682 9.772 2.616 1.00 88.81 86 ASP A CA 1
ATOM 689 C C . ASP A 1 86 ? 6.656 9.279 1.578 1.00 88.81 86 ASP A C 1
ATOM 691 O O . ASP A 1 86 ? 6.826 9.389 0.361 1.00 88.81 86 ASP A O 1
ATOM 695 N N . ASN A 1 87 ? 5.614 8.598 2.058 1.00 91.44 87 ASN A N 1
ATOM 696 C CA . ASN A 1 87 ? 4.519 8.147 1.208 1.00 91.44 87 ASN A CA 1
ATOM 697 C C . ASN A 1 87 ? 3.206 8.026 1.980 1.00 91.44 87 ASN A C 1
ATOM 699 O O . ASN A 1 87 ? 3.176 7.725 3.173 1.00 91.44 87 ASN A O 1
ATOM 703 N N . MET A 1 88 ? 2.103 8.139 1.241 1.00 95.06 88 MET A N 1
ATOM 704 C CA . MET A 1 88 ? 0.757 8.197 1.807 1.00 95.06 88 MET A CA 1
ATOM 705 C C . MET A 1 88 ? 0.415 6.990 2.690 1.00 95.06 88 MET A C 1
ATOM 707 O O . MET A 1 88 ? -0.293 7.129 3.680 1.00 95.06 88 MET A O 1
ATOM 711 N N . ASN A 1 89 ? 0.893 5.785 2.362 1.00 93.31 89 ASN A N 1
ATOM 712 C CA . ASN A 1 89 ? 0.594 4.607 3.180 1.00 93.31 89 ASN A CA 1
ATOM 713 C C . ASN A 1 89 ? 1.302 4.645 4.539 1.00 93.31 89 ASN A C 1
ATOM 715 O O . ASN A 1 89 ? 0.777 4.083 5.500 1.00 93.31 89 ASN A O 1
ATOM 719 N N . ALA A 1 90 ? 2.471 5.279 4.626 1.00 95.00 90 ALA A N 1
ATOM 720 C CA . ALA A 1 90 ? 3.147 5.503 5.895 1.00 95.00 90 ALA A CA 1
ATOM 721 C C . ALA A 1 90 ? 2.405 6.559 6.728 1.00 95.00 90 ALA A C 1
ATOM 723 O O . ALA A 1 90 ? 2.145 6.324 7.905 1.00 95.00 90 ALA A O 1
ATOM 724 N N . ASP A 1 91 ? 1.925 7.632 6.102 1.00 97.25 91 ASP A N 1
ATOM 725 C CA . ASP A 1 91 ? 1.130 8.668 6.777 1.00 97.25 91 ASP A CA 1
ATOM 726 C C . ASP A 1 91 ? -0.187 8.140 7.354 1.00 97.25 91 ASP A C 1
ATOM 728 O O . ASP A 1 91 ? -0.584 8.485 8.468 1.00 97.25 91 ASP A O 1
ATOM 732 N N . LEU A 1 92 ? -0.853 7.223 6.650 1.00 96.56 92 LEU A N 1
ATOM 733 C CA . LEU A 1 92 ? -2.039 6.546 7.184 1.00 96.56 92 LEU A CA 1
ATOM 734 C C . LEU A 1 92 ? -1.709 5.630 8.377 1.00 96.56 92 LEU A C 1
ATOM 736 O O . LEU A 1 92 ? -2.524 5.467 9.290 1.00 96.56 92 LEU A O 1
ATOM 740 N N . GLN A 1 93 ? -0.513 5.039 8.406 1.00 95.62 93 GLN A N 1
ATOM 741 C CA . GLN A 1 93 ? -0.039 4.284 9.570 1.00 95.62 93 GLN A CA 1
ATOM 742 C C . GLN A 1 93 ? 0.326 5.210 10.735 1.00 95.62 93 GLN A C 1
ATOM 744 O O . GLN A 1 93 ? 0.096 4.844 11.885 1.00 95.62 93 GLN A O 1
ATOM 749 N N . ILE A 1 94 ? 0.809 6.426 10.461 1.00 97.12 94 ILE A N 1
ATOM 750 C CA . ILE A 1 94 ? 1.003 7.461 11.484 1.00 97.12 94 ILE A CA 1
ATOM 751 C C . ILE A 1 94 ? -0.341 7.803 12.139 1.00 97.12 94 ILE A C 1
ATOM 753 O O . ILE A 1 94 ? -0.422 7.772 13.368 1.00 97.12 94 ILE A O 1
ATOM 757 N N . VAL A 1 95 ? -1.412 8.010 11.359 1.00 97.69 95 VAL A N 1
ATOM 758 C CA . VAL A 1 95 ? -2.781 8.176 11.897 1.00 97.69 95 VAL A CA 1
ATOM 759 C C . VAL A 1 95 ? -3.145 7.006 12.813 1.00 97.69 95 VAL A C 1
ATOM 761 O O . VAL A 1 95 ? -3.541 7.212 13.958 1.00 97.69 95 VAL A O 1
ATOM 764 N N . SER A 1 96 ? -2.950 5.773 12.341 1.00 94.62 96 SER A N 1
ATOM 765 C CA . SER A 1 96 ? -3.263 4.559 13.109 1.00 94.62 96 SER A CA 1
ATOM 766 C C . SER A 1 96 ? -2.470 4.473 14.420 1.00 94.62 96 SER A C 1
ATOM 768 O O . SER A 1 96 ? -3.001 4.037 15.440 1.00 94.62 96 SER A O 1
ATOM 770 N N . SER A 1 97 ? -1.213 4.931 14.421 1.00 96.00 97 SER A N 1
ATOM 771 C CA . SER A 1 97 ? -0.375 4.970 15.623 1.00 96.00 97 SER A CA 1
ATOM 772 C C . SER A 1 97 ? -0.910 5.942 16.679 1.00 96.00 97 SER A C 1
ATOM 774 O O . SER A 1 97 ? -0.867 5.615 17.860 1.00 96.00 97 SER A O 1
ATOM 776 N N . TYR A 1 98 ? -1.463 7.089 16.268 1.00 97.38 98 TYR A N 1
ATOM 777 C CA . TYR A 1 98 ? -2.093 8.042 17.184 1.00 97.38 98 TYR A CA 1
ATOM 778 C C . TYR A 1 98 ? -3.394 7.494 17.776 1.00 97.38 98 TYR A C 1
ATOM 780 O O . TYR A 1 98 ? -3.633 7.650 18.971 1.00 97.38 98 TYR A O 1
ATOM 788 N N . LEU A 1 99 ? -4.203 6.788 16.974 1.00 95.19 99 LEU A N 1
ATOM 789 C CA . LEU A 1 99 ? -5.405 6.103 17.471 1.00 95.19 99 LEU A CA 1
ATOM 790 C C . LEU A 1 99 ? -5.062 5.057 18.535 1.00 95.19 99 LEU A C 1
ATOM 792 O O . LEU A 1 99 ? -5.764 4.950 19.536 1.00 95.19 99 LEU A O 1
ATOM 796 N N . ALA A 1 100 ? -3.978 4.302 18.337 1.00 92.50 100 ALA A N 1
ATOM 797 C CA . ALA A 1 100 ? -3.525 3.295 19.294 1.00 92.50 100 ALA A CA 1
ATOM 798 C C . ALA A 1 100 ? -3.089 3.904 20.642 1.00 92.50 100 ALA A C 1
ATOM 800 O O . ALA A 1 100 ? -3.297 3.283 21.682 1.00 92.50 100 ALA A O 1
ATOM 801 N N . GLU A 1 101 ? -2.540 5.122 20.637 1.00 93.56 101 GLU A N 1
ATOM 802 C CA . GLU A 1 101 ? -2.203 5.877 21.855 1.00 93.56 101 GLU A CA 1
ATOM 803 C C . GLU A 1 101 ? -3.399 6.617 22.477 1.00 93.56 101 GLU A C 1
ATOM 805 O O . GLU A 1 101 ? -3.277 7.181 23.564 1.00 93.56 101 GLU A O 1
ATOM 810 N N . GLY A 1 102 ? -4.552 6.644 21.802 1.00 94.81 102 GLY A N 1
ATOM 811 C CA . GLY A 1 102 ? -5.701 7.457 22.203 1.00 94.81 102 GLY A CA 1
ATOM 812 C C . GLY A 1 102 ? -5.523 8.960 21.953 1.00 94.81 102 GLY A C 1
ATOM 813 O O . GLY A 1 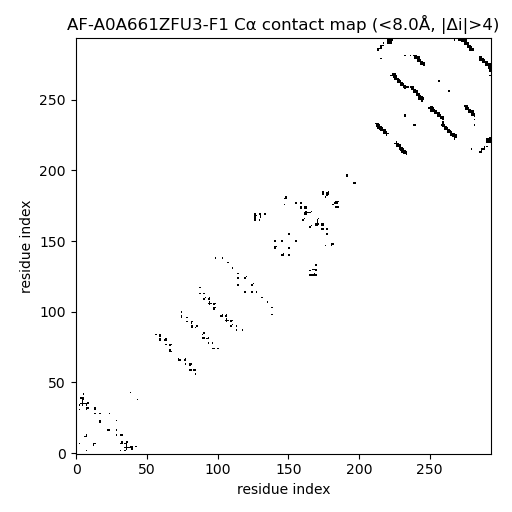102 ? -6.321 9.761 22.443 1.00 94.81 102 GLY A O 1
ATOM 814 N N . ASP A 1 103 ? -4.510 9.368 21.181 1.00 96.69 103 ASP A N 1
ATOM 815 C CA . ASP A 1 103 ? -4.323 10.758 20.758 1.00 96.69 103 ASP A CA 1
ATOM 816 C C . ASP A 1 103 ? -5.167 11.062 19.512 1.00 96.69 103 ASP A C 1
ATOM 818 O O . ASP A 1 103 ? -4.692 11.211 18.383 1.00 96.69 103 ASP A O 1
ATOM 822 N N . TYR A 1 104 ? -6.474 11.153 19.731 1.00 96.88 104 TYR A N 1
ATOM 823 C CA . TYR A 1 104 ? -7.440 11.405 18.665 1.00 96.88 104 TYR A CA 1
ATOM 824 C C . TYR A 1 104 ? -7.277 12.784 18.011 1.00 96.88 104 TYR A C 1
ATOM 826 O O . TYR A 1 104 ? -7.649 12.961 16.853 1.00 96.88 104 TYR A O 1
ATOM 834 N N . THR A 1 105 ? -6.708 13.757 18.729 1.00 97.31 105 THR A N 1
ATOM 835 C CA . THR A 1 105 ? -6.495 15.117 18.208 1.00 97.31 105 THR A CA 1
ATOM 836 C C . THR A 1 105 ? -5.410 15.115 17.137 1.00 97.31 105 THR A C 1
ATOM 838 O O . THR A 1 105 ? -5.607 15.666 16.048 1.00 97.31 105 THR A O 1
ATOM 841 N N . SER A 1 106 ? -4.279 14.461 17.415 1.00 97.50 106 SER A N 1
ATOM 842 C CA . SER A 1 106 ? -3.197 14.313 16.438 1.00 97.50 106 SER A CA 1
ATOM 843 C C . SER A 1 106 ? -3.621 13.440 15.256 1.00 97.50 106 SER A C 1
ATOM 845 O O . SER A 1 106 ? -3.321 13.779 14.110 1.00 97.50 106 SER A O 1
ATOM 847 N N . ALA A 1 107 ? -4.393 12.372 15.507 1.00 97.88 107 ALA A N 1
ATOM 848 C CA . ALA A 1 107 ? -4.956 11.535 14.447 1.00 97.88 107 ALA A CA 1
ATOM 849 C C . ALA A 1 107 ? -5.837 12.347 13.479 1.00 97.88 107 ALA A C 1
ATOM 851 O O . ALA A 1 107 ? -5.635 12.280 12.265 1.00 97.88 107 ALA A O 1
ATOM 852 N N . GLN A 1 108 ? -6.761 13.156 14.011 1.00 97.81 108 GLN A N 1
ATOM 853 C CA . GLN A 1 108 ? -7.638 14.015 13.209 1.00 97.81 108 GLN A CA 1
ATOM 854 C C . GLN A 1 108 ? -6.844 15.052 12.410 1.00 97.81 108 GLN A C 1
ATOM 856 O O . GLN A 1 108 ? -7.058 15.209 11.211 1.00 97.81 108 GLN A O 1
ATOM 861 N N . THR A 1 109 ? -5.882 15.717 13.055 1.00 97.69 109 THR A N 1
ATOM 862 C CA . THR A 1 109 ? -5.037 16.723 12.395 1.00 97.69 109 THR A CA 1
ATOM 863 C C . THR A 1 109 ? -4.307 16.128 11.192 1.00 97.69 109 THR A C 1
ATOM 865 O O . THR A 1 109 ? -4.276 16.728 10.120 1.00 97.69 109 THR A O 1
ATOM 868 N N . MET A 1 110 ? -3.753 14.922 11.344 1.00 96.94 110 MET A N 1
ATOM 869 C CA . MET A 1 110 ? -3.070 14.231 10.254 1.00 96.94 110 MET A CA 1
ATOM 870 C C . MET A 1 110 ? -4.049 13.853 9.125 1.00 96.94 110 MET A C 1
ATOM 872 O O . MET A 1 110 ? -3.759 14.105 7.956 1.00 96.94 110 MET A O 1
ATOM 876 N N . LEU A 1 111 ? -5.242 13.336 9.450 1.00 97.62 111 LEU A N 1
ATOM 877 C CA . LEU A 1 111 ? -6.292 13.038 8.460 1.00 97.62 111 LEU A CA 1
ATOM 878 C C . LEU A 1 111 ? -6.734 14.268 7.653 1.00 97.62 111 LEU A C 1
ATOM 880 O O . LEU A 1 111 ? -7.064 14.158 6.470 1.00 97.62 111 LEU A O 1
ATOM 884 N N . ASP A 1 112 ? -6.760 15.446 8.264 1.00 97.50 112 ASP A N 1
ATOM 885 C CA . ASP A 1 112 ? -7.170 16.672 7.579 1.00 97.50 112 ASP A CA 1
ATOM 886 C C . ASP A 1 112 ? -6.133 17.148 6.548 1.00 97.50 112 ASP A C 1
ATOM 888 O O . ASP A 1 112 ? -6.497 17.783 5.557 1.00 97.50 112 ASP A O 1
ATOM 892 N N . ILE A 1 113 ? -4.856 16.806 6.738 1.00 97.00 113 ILE A N 1
ATOM 893 C CA . ILE A 1 113 ? -3.747 17.300 5.910 1.00 97.00 113 ILE A CA 1
ATOM 894 C C . ILE A 1 113 ? -3.443 16.377 4.720 1.00 97.00 113 ILE A C 1
ATOM 896 O O . ILE A 1 113 ? -3.102 16.876 3.646 1.00 97.00 113 ILE A O 1
ATOM 900 N N . ILE A 1 114 ? -3.588 15.053 4.865 1.00 97.19 114 ILE A N 1
ATOM 901 C CA . ILE A 1 114 ? -3.122 14.063 3.866 1.00 97.19 114 ILE A CA 1
ATOM 902 C C . ILE A 1 114 ? -3.685 14.321 2.459 1.00 97.19 114 ILE A C 1
ATOM 904 O O . ILE A 1 114 ? -2.932 14.269 1.488 1.00 97.19 114 ILE A O 1
ATOM 908 N N . ALA A 1 115 ? -4.976 14.641 2.316 1.00 97.50 115 ALA A N 1
ATOM 909 C CA . ALA A 1 115 ? -5.559 14.897 0.994 1.00 97.50 115 ALA A CA 1
ATOM 910 C C . ALA A 1 115 ? -4.862 16.055 0.260 1.00 97.50 115 ALA A C 1
ATOM 912 O O . ALA A 1 115 ? -4.576 15.952 -0.932 1.00 97.50 115 ALA A O 1
ATOM 913 N N . GLY A 1 116 ? -4.560 17.137 0.987 1.00 97.19 116 GLY A N 1
ATOM 914 C CA . GLY A 1 116 ? -3.851 18.295 0.449 1.00 97.19 116 GLY A CA 1
ATOM 915 C C . GLY A 1 116 ? -2.369 18.019 0.209 1.00 97.19 116 GLY A C 1
ATOM 916 O O . GLY A 1 116 ? -1.835 18.443 -0.812 1.00 97.19 116 GLY A O 1
ATOM 917 N N . LEU A 1 117 ? -1.723 17.267 1.107 1.00 96.88 117 LEU A N 1
ATOM 918 C CA . LEU A 1 117 ? -0.307 16.905 1.004 1.00 96.88 117 LEU A CA 1
ATOM 919 C C . LEU A 1 117 ? -0.001 16.119 -0.279 1.00 96.88 117 LEU A C 1
ATOM 921 O O . LEU A 1 117 ? 0.993 16.397 -0.945 1.00 96.88 117 LEU A O 1
ATOM 925 N N . TYR A 1 118 ? -0.878 15.183 -0.650 1.00 96.81 118 TYR A N 1
ATOM 926 C CA . TYR A 1 118 ? -0.712 14.349 -1.845 1.00 96.81 118 TYR A CA 1
ATOM 927 C C . TYR A 1 118 ? -1.476 14.855 -3.074 1.00 96.81 118 TYR A C 1
ATOM 929 O O . TYR A 1 118 ? -1.453 14.187 -4.107 1.00 96.81 118 TYR A O 1
ATOM 937 N N . GLY A 1 119 ? -2.152 16.007 -2.981 1.00 97.12 119 GLY A N 1
ATOM 938 C CA . GLY A 1 119 ? -2.937 16.569 -4.084 1.00 97.12 119 GLY A CA 1
ATOM 939 C C . GLY A 1 119 ? -3.981 15.588 -4.624 1.00 97.12 119 GLY A C 1
ATOM 940 O O . GLY A 1 119 ? -4.061 15.377 -5.833 1.00 97.12 119 GLY A O 1
ATOM 941 N N . LEU A 1 120 ? -4.721 14.922 -3.731 1.00 96.50 120 LEU A N 1
ATOM 942 C CA . LEU A 1 120 ? -5.682 13.893 -4.126 1.00 96.50 120 LEU A CA 1
ATOM 943 C C . LEU A 1 120 ? -6.870 14.513 -4.866 1.00 96.50 120 LEU A C 1
ATOM 945 O O . LEU A 1 120 ? -7.511 15.439 -4.372 1.00 96.50 120 LEU A O 1
ATOM 949 N N . GLU A 1 121 ? -7.210 13.938 -6.017 1.00 95.62 121 GLU A N 1
ATOM 950 C CA . GLU A 1 121 ? -8.323 14.369 -6.865 1.00 95.62 121 GLU A CA 1
ATOM 951 C C . GLU A 1 121 ? -9.093 13.162 -7.425 1.00 95.62 121 GLU A C 1
ATOM 953 O O . GLU A 1 121 ? -8.621 12.021 -7.383 1.00 95.62 121 GLU A O 1
ATOM 958 N N . GLY A 1 122 ? -10.295 13.410 -7.956 1.00 95.50 122 GLY A N 1
ATOM 959 C CA . GLY A 1 122 ? -11.131 12.385 -8.588 1.00 95.50 122 GLY A CA 1
ATOM 960 C C . GLY A 1 122 ? -11.417 11.195 -7.667 1.00 95.50 122 GLY A C 1
ATOM 961 O O . GLY A 1 122 ? -11.690 11.369 -6.479 1.00 95.50 122 GLY A O 1
ATOM 962 N N . ASP A 1 123 ? -11.324 9.983 -8.216 1.00 91.88 123 ASP A N 1
ATOM 963 C CA . ASP A 1 123 ? -11.593 8.737 -7.487 1.00 91.88 123 ASP A CA 1
ATOM 964 C C . ASP A 1 123 ? -10.664 8.547 -6.275 1.00 91.88 123 ASP A C 1
ATOM 966 O O . ASP A 1 123 ? -11.098 8.043 -5.243 1.00 91.88 123 ASP A O 1
ATOM 970 N N . ALA A 1 124 ? -9.410 9.010 -6.348 1.00 92.38 124 ALA A N 1
ATOM 971 C CA . ALA A 1 124 ? -8.468 8.894 -5.233 1.00 92.38 124 ALA A CA 1
ATOM 972 C C . ALA A 1 124 ? -8.889 9.748 -4.026 1.00 92.38 124 ALA A C 1
ATOM 974 O O . ALA A 1 124 ? -8.721 9.329 -2.880 1.00 92.38 124 ALA A O 1
ATOM 975 N N . LEU A 1 125 ? -9.460 10.933 -4.274 1.00 95.88 125 LEU A N 1
ATOM 976 C CA . LEU A 1 125 ? -10.014 11.780 -3.217 1.00 95.88 125 LEU A CA 1
ATOM 977 C C . LEU A 1 125 ? -11.292 11.177 -2.626 1.00 95.88 125 LEU A C 1
ATOM 979 O O . LEU A 1 125 ? -11.496 11.255 -1.418 1.00 95.88 125 LEU A O 1
ATOM 983 N N . VAL A 1 126 ? -12.136 10.560 -3.457 1.00 94.88 126 VAL A N 1
ATOM 984 C CA . VAL A 1 126 ? -13.345 9.859 -2.997 1.00 94.88 126 VAL A CA 1
ATOM 985 C C . VAL A 1 126 ? -12.973 8.694 -2.077 1.00 94.88 126 VAL A C 1
ATOM 987 O O . VAL A 1 126 ? -13.436 8.661 -0.939 1.00 94.88 126 VAL A O 1
ATOM 990 N N . ASP A 1 127 ? -12.068 7.812 -2.515 1.00 94.06 127 ASP A N 1
ATOM 991 C CA . ASP A 1 127 ? -11.588 6.672 -1.720 1.00 94.06 127 ASP A CA 1
ATOM 992 C C . ASP A 1 127 ? -10.935 7.127 -0.402 1.00 94.06 127 ASP A C 1
ATOM 994 O O . ASP A 1 127 ? -11.079 6.479 0.641 1.00 94.06 127 ASP A O 1
ATOM 998 N N . TYR A 1 128 ? -10.207 8.249 -0.431 1.00 96.69 128 TYR A N 1
ATOM 999 C CA . TYR A 1 128 ? -9.614 8.832 0.769 1.00 96.69 128 TYR A CA 1
ATOM 1000 C C . TYR A 1 128 ? -10.663 9.393 1.731 1.00 96.69 128 TYR A C 1
ATOM 1002 O O . TYR A 1 128 ? -10.551 9.176 2.935 1.00 96.69 128 TYR A O 1
ATOM 1010 N N . ASN A 1 129 ? -11.681 10.089 1.227 1.00 96.81 129 ASN A N 1
ATOM 1011 C CA . ASN A 1 129 ? -12.747 10.636 2.062 1.00 96.81 129 ASN A CA 1
ATOM 1012 C C . ASN A 1 129 ? -13.573 9.526 2.722 1.00 96.81 129 ASN A C 1
ATOM 1014 O O . ASN A 1 129 ? -13.863 9.634 3.909 1.00 96.81 129 ASN A O 1
ATOM 1018 N N . ASP A 1 130 ? -13.866 8.434 2.006 1.00 96.62 130 ASP A N 1
ATOM 1019 C CA . ASP A 1 130 ? -14.510 7.256 2.601 1.00 96.62 130 ASP A CA 1
ATOM 1020 C C . ASP A 1 130 ? -13.635 6.673 3.735 1.00 96.62 130 ASP A C 1
ATOM 1022 O O . ASP A 1 130 ? -14.131 6.360 4.820 1.00 96.62 130 ASP A O 1
ATOM 1026 N N . TYR A 1 131 ? -12.312 6.574 3.528 1.00 96.56 131 TYR A N 1
ATOM 1027 C CA . TYR A 1 131 ? -11.374 6.128 4.570 1.00 96.56 131 TYR A CA 1
ATOM 1028 C C . TYR A 1 131 ? -11.347 7.084 5.766 1.00 96.56 131 TYR A C 1
ATOM 1030 O O . TYR A 1 131 ? -11.405 6.644 6.912 1.00 96.56 131 TYR A O 1
ATOM 1038 N N . LYS A 1 132 ? -11.287 8.392 5.513 1.00 97.56 132 LYS A N 1
ATOM 1039 C CA . LYS A 1 132 ? -11.297 9.417 6.555 1.00 97.56 132 LYS A CA 1
ATOM 1040 C C . LYS A 1 132 ? -12.563 9.314 7.403 1.00 97.56 132 LYS A C 1
ATOM 1042 O O . LYS A 1 132 ? -12.454 9.224 8.621 1.00 97.56 132 LYS A O 1
ATOM 1047 N N . SER A 1 133 ? -13.736 9.229 6.778 1.00 96.56 133 SER A N 1
ATOM 1048 C CA . SER A 1 133 ? -15.007 9.084 7.492 1.00 96.56 133 SER A CA 1
ATOM 1049 C C . SER A 1 133 ? -15.101 7.777 8.287 1.00 96.56 133 SER A C 1
ATOM 1051 O O . SER A 1 133 ? -15.666 7.770 9.380 1.00 96.56 133 SER A O 1
ATOM 1053 N N . PHE A 1 134 ? -14.520 6.675 7.795 1.00 95.88 134 PHE A N 1
ATOM 1054 C CA . PHE A 1 134 ? -14.383 5.442 8.581 1.00 95.88 134 PHE A CA 1
ATOM 1055 C C . PHE A 1 134 ? -13.572 5.680 9.865 1.00 95.88 134 PHE A C 1
ATOM 1057 O O . PHE A 1 134 ? -14.019 5.314 10.953 1.00 95.88 134 PHE A O 1
ATOM 1064 N N . ILE A 1 135 ? -12.404 6.320 9.758 1.00 96.75 135 ILE A N 1
ATOM 1065 C CA . ILE A 1 135 ? -11.541 6.576 10.918 1.00 96.75 135 ILE A CA 1
ATOM 1066 C C . ILE A 1 135 ? -12.172 7.590 11.881 1.00 96.75 135 ILE A C 1
ATOM 1068 O O . ILE A 1 135 ? -12.069 7.425 13.092 1.00 96.75 135 ILE A O 1
ATOM 1072 N N . GLU A 1 136 ? -12.870 8.608 11.384 1.00 96.56 136 GLU A N 1
ATOM 1073 C CA . GLU A 1 136 ? -13.600 9.567 12.224 1.00 96.56 136 GLU A CA 1
ATOM 1074 C C . GLU A 1 136 ? -14.697 8.880 13.041 1.00 96.56 136 GLU A C 1
ATOM 1076 O O . GLU A 1 136 ? -14.873 9.165 14.227 1.00 96.56 136 GLU A O 1
ATOM 1081 N N . MET A 1 137 ? -15.414 7.924 12.451 1.00 94.75 137 MET A N 1
ATOM 1082 C CA . MET A 1 137 ? -16.361 7.106 13.203 1.00 94.75 137 MET A CA 1
ATOM 1083 C C . MET A 1 137 ? -15.646 6.243 14.253 1.00 94.75 137 MET A C 1
ATOM 1085 O O . MET A 1 137 ? -16.116 6.157 15.389 1.00 94.75 137 MET A O 1
ATOM 1089 N N . GLN A 1 138 ? -14.463 5.710 13.921 1.00 95.00 138 GLN A N 1
ATOM 1090 C CA . GLN A 1 138 ? -13.629 4.996 14.884 1.00 95.00 138 GLN A CA 1
ATOM 1091 C C . GLN A 1 138 ? -13.209 5.857 16.075 1.00 95.00 138 GLN A C 1
ATOM 1093 O O . GLN A 1 138 ? -13.323 5.428 17.224 1.00 95.00 138 GLN A O 1
ATOM 1098 N N . ILE A 1 139 ? -12.772 7.085 15.814 1.00 96.31 139 ILE A N 1
ATOM 1099 C CA . ILE A 1 139 ? -12.445 8.062 16.852 1.00 96.31 139 ILE A CA 1
ATOM 1100 C C . ILE A 1 139 ? -13.659 8.296 17.760 1.00 96.31 139 ILE A C 1
ATOM 1102 O O . ILE A 1 139 ? -13.526 8.255 18.983 1.00 96.31 139 ILE A O 1
ATOM 1106 N N . ASN A 1 140 ? -14.847 8.493 17.180 1.00 94.62 140 ASN A N 1
ATOM 1107 C CA . ASN A 1 140 ? -16.065 8.779 17.938 1.00 94.62 140 ASN A CA 1
ATOM 1108 C C . ASN A 1 140 ? -16.428 7.660 18.926 1.00 94.62 140 ASN A C 1
ATOM 1110 O O . ASN A 1 140 ? -16.684 7.949 20.097 1.00 94.62 140 ASN A O 1
ATOM 1114 N N . TRP A 1 141 ? -16.437 6.390 18.503 1.00 93.50 141 TRP A N 1
ATOM 1115 C CA . TRP A 1 141 ? -16.764 5.300 19.430 1.00 93.50 141 TRP A CA 1
ATOM 1116 C C . TRP A 1 141 ? -15.649 5.071 20.463 1.00 93.50 141 TRP A C 1
ATOM 1118 O O . TRP A 1 141 ? -15.945 4.832 21.634 1.00 93.50 141 TRP A O 1
ATOM 1128 N N . GLN A 1 142 ? -14.374 5.247 20.094 1.00 94.12 142 GLN A N 1
ATOM 1129 C CA . GLN A 1 142 ? -13.260 5.087 21.035 1.00 94.12 142 GLN A CA 1
ATOM 1130 C C . GLN A 1 142 ? -13.265 6.178 22.118 1.00 94.12 142 GLN A C 1
ATOM 1132 O O . GLN A 1 142 ? -13.012 5.888 23.288 1.00 94.12 142 GLN A O 1
ATOM 1137 N N . GLN A 1 143 ? -13.642 7.415 21.774 1.00 94.00 143 GLN A N 1
ATOM 1138 C CA . GLN A 1 143 ? -13.846 8.501 22.743 1.00 94.00 143 GLN A CA 1
ATOM 1139 C C . GLN A 1 143 ? -15.002 8.233 23.716 1.00 94.00 143 GLN A C 1
ATOM 1141 O O . GLN A 1 143 ? -14.973 8.702 24.852 1.00 94.00 143 GLN A O 1
ATOM 1146 N N . GLN A 1 144 ? -16.000 7.451 23.301 1.00 94.50 144 GLN A N 1
ATOM 1147 C CA . GLN A 1 144 ? -17.097 6.997 24.162 1.00 94.50 144 GLN A CA 1
ATOM 1148 C C . GLN A 1 144 ? -16.708 5.788 25.034 1.00 94.50 144 GLN A C 1
ATOM 1150 O O . GLN A 1 144 ? -17.551 5.259 25.755 1.00 94.50 144 GLN A O 1
ATOM 1155 N N . GLY A 1 145 ? -15.453 5.327 24.967 1.00 94.00 145 GLY A N 1
ATOM 1156 C CA . GLY A 1 145 ? -14.990 4.126 25.665 1.00 94.00 145 GLY A CA 1
ATOM 1157 C C . GLY A 1 145 ? -15.547 2.825 25.082 1.00 94.00 145 GLY A C 1
ATOM 1158 O O . GLY A 1 145 ? -15.475 1.786 25.736 1.00 94.00 145 GLY A O 1
ATOM 1159 N N . ARG A 1 146 ? -16.111 2.881 23.872 1.00 95.12 146 ARG A N 1
ATOM 1160 C CA . ARG A 1 146 ? -16.624 1.726 23.133 1.00 95.12 146 ARG A CA 1
ATOM 1161 C C . ARG A 1 146 ? -15.513 1.146 22.269 1.00 95.12 146 ARG A C 1
ATOM 1163 O O . ARG A 1 146 ? -14.616 1.859 21.812 1.00 95.12 146 ARG A O 1
ATOM 1170 N N . ASN A 1 147 ? -15.576 -0.156 22.035 1.00 91.38 147 ASN A N 1
ATOM 1171 C CA . ASN A 1 147 ? -14.677 -0.832 21.108 1.00 91.38 147 ASN A CA 1
ATOM 1172 C C . ASN A 1 147 ? -15.448 -1.361 19.893 1.00 91.38 147 ASN A C 1
ATOM 1174 O O . ASN A 1 147 ? -16.663 -1.216 19.782 1.00 91.38 147 ASN A O 1
ATOM 1178 N N . ILE A 1 148 ? -14.724 -1.993 18.972 1.00 91.88 148 ILE A N 1
ATOM 1179 C CA . ILE A 1 148 ? -15.277 -2.530 17.724 1.00 91.88 148 ILE A CA 1
ATOM 1180 C C . ILE A 1 148 ? -16.381 -3.576 17.921 1.00 91.88 148 ILE A C 1
ATOM 1182 O O . ILE A 1 148 ? -17.079 -3.858 16.959 1.00 91.88 148 ILE A O 1
ATOM 1186 N N . SER A 1 149 ? -16.560 -4.133 19.121 1.00 92.62 149 SER A N 1
ATOM 1187 C CA . SER A 1 149 ? -17.616 -5.107 19.453 1.00 92.62 149 SER A CA 1
ATOM 1188 C C . SER A 1 149 ? -18.909 -4.454 19.952 1.00 92.62 149 SER A C 1
ATOM 1190 O O . SER A 1 149 ? -19.910 -5.142 20.125 1.00 92.62 149 SER A O 1
ATOM 1192 N N . ASP A 1 150 ? -18.887 -3.142 20.201 1.00 95.19 150 ASP A N 1
ATOM 1193 C CA . ASP A 1 150 ? -19.991 -2.403 20.815 1.00 95.19 150 ASP A CA 1
ATOM 1194 C C . ASP A 1 150 ? -20.740 -1.517 19.808 1.00 95.19 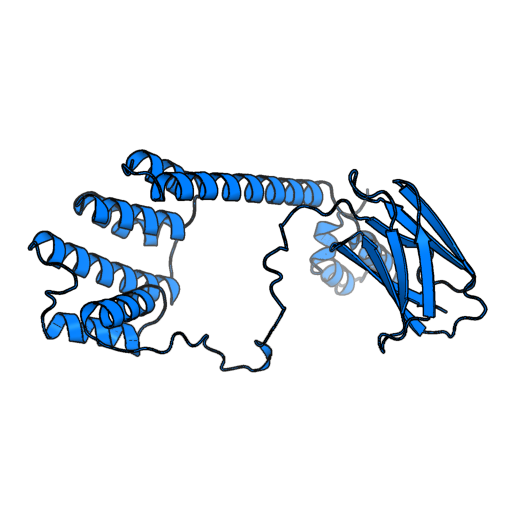150 ASP A C 1
ATOM 1196 O O . ASP A 1 150 ? -21.393 -0.560 20.227 1.00 95.19 150 ASP A O 1
ATOM 1200 N N . LEU A 1 151 ? -20.619 -1.769 18.498 1.00 95.06 151 LEU A N 1
ATOM 1201 C CA . LEU A 1 151 ? -21.284 -0.973 17.464 1.00 95.06 151 LEU A CA 1
ATOM 1202 C C . LEU A 1 151 ? -22.798 -1.169 17.506 1.00 95.06 151 LEU A C 1
ATOM 1204 O O . LEU A 1 151 ? -23.303 -2.272 17.723 1.00 95.06 151 LEU A O 1
ATOM 1208 N N . ASP A 1 152 ? -23.525 -0.081 17.282 1.00 94.00 152 ASP A N 1
ATOM 1209 C CA . ASP A 1 152 ? -24.976 -0.114 17.188 1.00 94.00 152 ASP A CA 1
ATOM 1210 C C . ASP A 1 152 ? -25.454 -0.529 15.785 1.00 94.00 152 ASP A C 1
ATOM 1212 O O . ASP A 1 152 ? -24.679 -0.701 14.842 1.00 94.00 152 ASP A O 1
ATOM 1216 N N . GLY A 1 153 ? -26.767 -0.713 15.631 1.00 94.56 153 GLY A N 1
ATOM 1217 C CA . GLY A 1 153 ? -27.342 -1.156 14.359 1.00 94.56 153 GLY A CA 1
ATOM 1218 C C . GLY 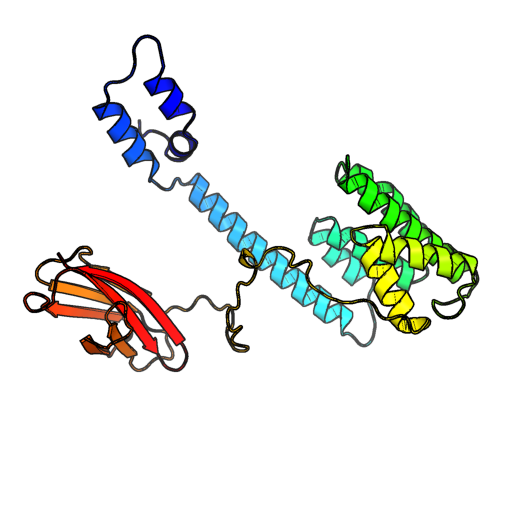A 1 153 ? -27.139 -0.176 13.196 1.00 94.56 153 GLY A C 1
ATOM 1219 O O . GLY A 1 153 ? -27.097 -0.616 12.048 1.00 94.56 153 GLY A O 1
ATOM 1220 N N . LEU A 1 154 ? -27.008 1.127 13.465 1.00 94.81 154 LEU A N 1
ATOM 1221 C CA . LEU A 1 154 ? -26.763 2.135 12.433 1.00 94.81 154 LEU A CA 1
ATOM 1222 C C . LEU A 1 154 ? -25.297 2.107 11.995 1.00 94.81 154 LEU A C 1
ATOM 1224 O O . LEU A 1 154 ? -25.019 2.114 10.799 1.00 94.81 154 LEU A O 1
ATOM 1228 N N . GLU A 1 155 ? -24.370 2.024 12.943 1.00 95.69 155 GLU A N 1
ATOM 1229 C CA . GLU A 1 155 ? -22.936 1.905 12.671 1.00 95.69 155 GLU A CA 1
ATOM 1230 C C . GLU A 1 155 ? -22.622 0.606 11.915 1.00 95.69 155 GLU A C 1
ATOM 1232 O O . GLU A 1 155 ? -21.888 0.633 10.927 1.00 95.69 155 GLU A O 1
ATOM 1237 N N . ILE A 1 156 ? -23.244 -0.517 12.294 1.00 96.62 156 ILE A N 1
ATOM 1238 C CA . ILE A 1 156 ? -23.136 -1.780 11.546 1.00 96.62 156 ILE A CA 1
ATOM 1239 C C . ILE A 1 156 ? -23.682 -1.613 10.122 1.00 96.62 156 ILE A C 1
ATOM 1241 O O . ILE A 1 156 ? -23.050 -2.069 9.172 1.00 96.62 156 ILE A O 1
ATOM 1245 N N . ALA A 1 157 ? -24.820 -0.936 9.937 1.00 96.69 157 ALA A N 1
ATOM 1246 C CA . ALA A 1 157 ? -25.367 -0.697 8.600 1.00 96.69 157 ALA A CA 1
ATOM 1247 C C . ALA A 1 157 ? -24.429 0.159 7.727 1.00 96.69 157 ALA A C 1
ATOM 1249 O O . ALA A 1 157 ? -24.281 -0.117 6.538 1.00 96.69 157 ALA A O 1
ATOM 1250 N N . ILE A 1 158 ? -23.751 1.152 8.314 1.00 95.94 158 ILE A N 1
ATOM 1251 C CA . ILE A 1 158 ? -22.726 1.953 7.625 1.00 95.94 158 ILE A CA 1
ATOM 1252 C C . ILE A 1 158 ? -21.522 1.082 7.241 1.00 95.94 158 ILE A C 1
ATOM 1254 O O . ILE A 1 158 ? -21.033 1.175 6.117 1.00 95.94 158 ILE A O 1
ATOM 1258 N N . MET A 1 159 ? -21.061 0.201 8.136 1.00 96.00 159 MET A N 1
ATOM 1259 C CA . MET A 1 159 ? -19.989 -0.753 7.825 1.00 96.00 159 MET A CA 1
ATOM 1260 C C . MET A 1 159 ? -20.365 -1.667 6.656 1.00 96.00 159 MET A C 1
ATOM 1262 O O . MET A 1 159 ? -19.540 -1.911 5.778 1.00 96.00 159 MET A O 1
ATOM 1266 N N . VAL A 1 160 ? -21.609 -2.153 6.619 1.00 96.56 160 VAL A N 1
ATOM 1267 C CA . VAL A 1 160 ? -22.100 -2.992 5.517 1.00 96.56 160 VAL A CA 1
ATOM 1268 C C . VAL A 1 160 ? -22.105 -2.207 4.203 1.00 96.56 160 VAL A C 1
ATOM 1270 O O . VAL A 1 160 ? -21.616 -2.721 3.199 1.00 96.56 160 VAL A O 1
ATOM 1273 N N . ASP A 1 161 ? -22.551 -0.945 4.204 1.00 95.56 161 ASP A N 1
ATOM 1274 C CA . ASP A 1 161 ? -22.478 -0.087 3.011 1.00 95.56 161 ASP A CA 1
ATOM 1275 C C . ASP A 1 161 ? -21.034 0.095 2.518 1.00 95.56 161 ASP A C 1
ATOM 1277 O O . ASP A 1 161 ? -20.753 -0.053 1.328 1.00 95.56 161 ASP A O 1
ATOM 1281 N N . TYR A 1 162 ? -20.088 0.333 3.429 1.00 95.38 162 TYR A N 1
ATOM 1282 C CA . TYR A 1 162 ? -18.668 0.401 3.083 1.00 95.38 162 TYR A CA 1
ATOM 1283 C C . TYR A 1 162 ? -18.129 -0.912 2.511 1.00 95.38 162 TYR A C 1
ATOM 1285 O O . TYR A 1 162 ? -17.380 -0.904 1.528 1.00 95.38 162 TYR A O 1
ATOM 1293 N N . ALA A 1 163 ? -18.517 -2.045 3.086 1.00 94.56 163 ALA A N 1
ATOM 1294 C CA . ALA A 1 163 ? -18.060 -3.350 2.636 1.00 94.56 163 ALA A CA 1
ATOM 1295 C C . ALA A 1 163 ? -18.613 -3.724 1.248 1.00 94.56 163 ALA A C 1
ATOM 1297 O O . ALA A 1 163 ? -17.888 -4.326 0.450 1.00 94.56 163 ALA A O 1
ATOM 1298 N N . GLU A 1 164 ? -19.863 -3.362 0.947 1.00 91.81 164 GLU A N 1
ATOM 1299 C CA . GLU A 1 164 ? -20.572 -3.802 -0.262 1.00 91.81 164 GLU A CA 1
ATOM 1300 C C . GLU A 1 164 ? -20.535 -2.792 -1.416 1.00 91.81 164 GLU A C 1
ATOM 1302 O O . GLU A 1 164 ? -20.431 -3.195 -2.576 1.00 91.81 164 GLU A O 1
ATOM 1307 N N . ASN A 1 165 ? -20.586 -1.490 -1.118 1.00 90.38 165 ASN A N 1
ATOM 1308 C CA . ASN A 1 165 ? -20.812 -0.445 -2.123 1.00 90.38 165 ASN A CA 1
ATOM 1309 C C . ASN A 1 165 ? -19.613 0.486 -2.343 1.00 90.38 165 ASN A C 1
ATOM 1311 O O . ASN A 1 165 ? -19.598 1.237 -3.323 1.00 90.38 165 ASN A O 1
ATOM 1315 N N . LYS A 1 166 ? -18.604 0.456 -1.464 1.00 90.19 166 LYS A N 1
ATOM 1316 C CA . LYS A 1 166 ? -17.400 1.299 -1.570 1.00 90.19 166 LYS A CA 1
ATOM 1317 C C . LYS A 1 166 ? -16.183 0.520 -2.057 1.00 90.19 166 LYS A C 1
ATOM 1319 O O . LYS A 1 166 ? -16.229 -0.686 -2.299 1.00 90.19 166 LYS A O 1
ATOM 1324 N N . ARG A 1 167 ? -15.071 1.233 -2.243 1.00 86.94 167 ARG A N 1
ATOM 1325 C CA . ARG A 1 167 ? -13.788 0.693 -2.712 1.00 86.94 167 ARG A CA 1
ATOM 1326 C C . ARG A 1 167 ? -12.653 1.135 -1.787 1.00 86.94 167 ARG A C 1
ATOM 1328 O O . ARG A 1 167 ? -12.865 1.807 -0.779 1.00 86.94 167 ARG A O 1
ATOM 1335 N N . GLY A 1 168 ? -11.442 0.684 -2.095 1.00 88.25 168 GLY A N 1
ATOM 1336 C CA . GLY A 1 168 ? -10.239 1.114 -1.393 1.00 88.25 168 GLY A CA 1
ATOM 1337 C C . GLY A 1 168 ? -10.180 0.682 0.076 1.00 88.25 168 GLY A C 1
ATOM 1338 O O . GLY A 1 168 ? -10.693 -0.366 0.475 1.00 88.25 168 GLY A O 1
ATOM 1339 N N . LYS A 1 169 ? -9.479 1.487 0.880 1.00 91.25 169 LYS A N 1
ATOM 1340 C CA . LYS A 1 169 ? -9.114 1.144 2.264 1.00 91.25 169 LYS A CA 1
ATOM 1341 C C . LYS A 1 169 ? -10.318 1.084 3.205 1.00 91.25 169 LYS A C 1
ATOM 1343 O O . LYS A 1 169 ? -10.350 0.192 4.044 1.00 91.25 169 LYS A O 1
ATOM 1348 N N . ALA A 1 170 ? -11.304 1.969 3.038 1.00 94.25 170 ALA A N 1
ATOM 1349 C CA . ALA A 1 170 ? -12.531 1.960 3.839 1.00 94.25 170 ALA A CA 1
ATOM 1350 C C . ALA A 1 170 ? -13.306 0.645 3.687 1.00 94.25 170 ALA A C 1
ATOM 1352 O O . ALA A 1 170 ? -13.672 0.027 4.683 1.00 94.25 170 ALA A O 1
ATOM 1353 N N . SER A 1 171 ? -13.479 0.174 2.445 1.00 93.38 171 SER A N 1
ATOM 1354 C CA . SER A 1 171 ? -14.158 -1.097 2.171 1.00 93.38 171 SER A CA 1
ATOM 1355 C C . SER A 1 171 ? -13.435 -2.284 2.811 1.00 93.38 171 SER A C 1
ATOM 1357 O O . SER A 1 171 ? -14.063 -3.107 3.474 1.00 93.38 171 SER A O 1
ATOM 1359 N N . MET A 1 172 ? -12.104 -2.357 2.676 1.00 92.25 172 MET A N 1
ATOM 1360 C CA . MET A 1 172 ? -11.310 -3.437 3.279 1.00 92.25 172 MET A CA 1
ATOM 1361 C C . MET A 1 172 ? -11.363 -3.409 4.812 1.00 92.25 172 MET A C 1
ATOM 1363 O O . MET A 1 172 ? -11.520 -4.456 5.436 1.00 92.25 172 MET A O 1
ATOM 1367 N N . ALA A 1 173 ? -11.270 -2.221 5.416 1.00 93.12 173 ALA A N 1
ATOM 1368 C CA . ALA A 1 173 ? -11.360 -2.062 6.863 1.00 93.12 173 ALA A CA 1
ATOM 1369 C C . ALA A 1 173 ? -12.745 -2.466 7.395 1.00 93.12 173 ALA A C 1
ATOM 1371 O O . ALA A 1 173 ? -12.829 -3.182 8.391 1.00 93.12 173 ALA A O 1
ATOM 1372 N N . ALA A 1 174 ? -13.820 -2.078 6.702 1.00 95.56 174 ALA A N 1
ATOM 1373 C CA . ALA A 1 174 ? -15.183 -2.448 7.068 1.00 95.56 174 ALA A CA 1
ATOM 1374 C C . ALA A 1 174 ? -15.423 -3.962 6.976 1.00 95.56 174 ALA A C 1
ATOM 1376 O O . ALA A 1 174 ? -15.978 -4.542 7.907 1.00 95.56 174 ALA A O 1
ATOM 1377 N N . LYS A 1 175 ? -14.941 -4.619 5.910 1.00 95.06 175 LYS A N 1
ATOM 1378 C CA . LYS A 1 175 ? -14.991 -6.086 5.788 1.00 95.06 175 LYS A CA 1
ATOM 1379 C C . LYS A 1 175 ? -14.284 -6.758 6.959 1.00 95.06 175 LYS A C 1
ATOM 1381 O O . LYS A 1 175 ? -14.915 -7.523 7.678 1.00 95.06 175 LYS A O 1
ATOM 1386 N N . GLY A 1 176 ? -13.021 -6.405 7.202 1.00 93.38 176 GLY A N 1
ATOM 1387 C CA . GLY A 1 176 ? -12.241 -6.994 8.292 1.00 93.38 176 GLY A CA 1
ATOM 1388 C C . GLY A 1 176 ? -12.887 -6.793 9.666 1.00 93.38 176 GLY A C 1
ATOM 1389 O O . GLY A 1 176 ? -12.924 -7.720 10.472 1.00 93.38 176 GLY A O 1
ATOM 1390 N N . LEU A 1 177 ? -13.456 -5.610 9.924 1.00 94.88 177 LEU A N 1
ATOM 1391 C CA . LEU A 1 177 ? -14.180 -5.322 11.163 1.00 94.88 177 LEU A CA 1
ATOM 1392 C C . LEU A 1 177 ? -15.433 -6.196 11.309 1.00 94.88 177 LEU A C 1
ATOM 1394 O O . LEU A 1 177 ? -15.643 -6.796 12.363 1.00 94.88 177 LEU A O 1
ATOM 1398 N N . LEU A 1 178 ? -16.261 -6.277 10.265 1.00 96.38 178 LEU A N 1
ATOM 1399 C CA . LEU A 1 178 ? -17.505 -7.048 10.278 1.00 96.38 178 LEU A CA 1
ATOM 1400 C C . LEU A 1 178 ? -17.260 -8.555 10.417 1.00 96.38 178 LEU A C 1
ATOM 1402 O O . LEU A 1 178 ? -18.008 -9.232 11.127 1.00 96.38 178 LEU A O 1
ATOM 1406 N N . GLU A 1 179 ? -16.212 -9.081 9.783 1.00 95.25 179 GLU A N 1
ATOM 1407 C CA . GLU A 1 179 ? -15.811 -10.483 9.939 1.00 95.25 179 GLU A CA 1
ATOM 1408 C C . GLU A 1 179 ? -15.285 -10.774 11.342 1.00 95.25 179 GLU A C 1
ATOM 1410 O O . GLU A 1 179 ? -15.655 -11.782 11.944 1.00 95.25 179 GLU A O 1
ATOM 1415 N N . TYR A 1 180 ? -14.453 -9.880 11.883 1.00 94.56 180 TYR A N 1
ATOM 1416 C CA . TYR A 1 180 ? -13.853 -10.061 13.201 1.00 94.56 180 TYR A CA 1
ATOM 1417 C C . TYR A 1 180 ? -14.881 -9.977 14.338 1.00 94.56 180 TYR A C 1
ATOM 1419 O O . TYR A 1 180 ? -14.864 -10.817 15.238 1.00 94.56 180 TYR A O 1
ATOM 1427 N N . ALA A 1 181 ? -15.761 -8.969 14.319 1.00 95.38 181 ALA A N 1
ATOM 1428 C CA . ALA A 1 181 ? -16.617 -8.637 15.462 1.00 95.38 181 ALA A CA 1
ATOM 1429 C C . ALA A 1 181 ? -18.094 -9.045 15.303 1.00 95.38 181 ALA A C 1
ATOM 1431 O O . ALA A 1 181 ? -18.770 -9.241 16.311 1.00 95.38 181 ALA A O 1
ATOM 1432 N N . TYR A 1 182 ? -18.607 -9.197 14.074 1.00 96.06 182 TYR A N 1
ATOM 1433 C CA . TYR A 1 182 ? -20.054 -9.329 13.823 1.00 96.06 182 TYR A CA 1
ATOM 1434 C C . TYR A 1 182 ? -20.461 -10.594 13.059 1.00 96.06 182 TYR A C 1
ATOM 1436 O O . TYR A 1 182 ? -21.636 -10.763 12.736 1.00 96.06 182 TYR A O 1
ATOM 1444 N N . GLY A 1 183 ? -19.522 -11.507 12.795 1.00 93.69 183 GLY A N 1
ATOM 1445 C CA . GLY A 1 183 ? -19.813 -12.811 12.191 1.00 93.69 183 GLY A CA 1
ATOM 1446 C C . GLY A 1 183 ? -20.198 -12.756 10.711 1.00 93.69 183 GLY A C 1
ATOM 1447 O O . GLY A 1 183 ? -20.776 -13.717 10.199 1.00 93.69 183 GLY A O 1
ATOM 1448 N N . TYR A 1 184 ? -19.891 -11.653 10.025 1.00 94.81 184 TYR A N 1
ATOM 1449 C CA . TYR A 1 184 ? -20.001 -11.585 8.570 1.00 94.81 184 TYR A CA 1
ATOM 1450 C C . TYR A 1 184 ? -18.927 -12.454 7.916 1.00 94.81 184 TYR A C 1
ATOM 1452 O O . TYR A 1 184 ? -17.938 -12.844 8.538 1.00 94.81 184 TYR A O 1
ATOM 1460 N N . ASN A 1 185 ? -19.133 -12.760 6.640 1.00 93.12 185 ASN A N 1
ATOM 1461 C CA . ASN A 1 185 ? -18.130 -13.408 5.818 1.00 93.12 185 ASN A CA 1
ATOM 1462 C C . ASN A 1 185 ? -18.132 -12.763 4.435 1.00 93.12 185 ASN A C 1
ATOM 1464 O O . ASN A 1 185 ? -19.152 -12.754 3.744 1.00 93.12 185 ASN A O 1
ATOM 1468 N N . TYR A 1 186 ? -16.989 -12.223 4.050 1.00 89.31 186 TYR A N 1
ATOM 1469 C CA . TYR A 1 186 ? -16.726 -11.653 2.747 1.00 89.31 186 TYR A CA 1
ATOM 1470 C C . TYR A 1 186 ? -15.711 -12.536 2.027 1.00 89.31 186 TYR A C 1
ATOM 1472 O O . TYR A 1 186 ? -14.827 -13.141 2.627 1.00 89.31 186 TYR A O 1
ATOM 1480 N N . CYS A 1 187 ? -15.821 -12.627 0.701 1.00 80.38 187 CYS A N 1
ATOM 1481 C CA . CYS A 1 187 ? -14.749 -13.274 -0.037 1.00 80.38 187 CYS A CA 1
ATOM 1482 C C . CYS A 1 187 ? -13.544 -12.332 -0.127 1.00 80.38 187 CYS A C 1
ATOM 1484 O O . CYS A 1 187 ? -13.633 -11.297 -0.791 1.00 80.38 187 CYS A O 1
ATOM 1486 N N . ASP A 1 188 ? -12.393 -12.772 0.382 1.00 66.44 188 ASP A N 1
ATOM 1487 C CA . ASP A 1 188 ? -11.059 -12.251 0.032 1.00 66.44 188 ASP A CA 1
ATOM 1488 C C . ASP A 1 188 ? -10.622 -12.705 -1.372 1.00 66.44 188 ASP A C 1
ATOM 1490 O O . ASP A 1 188 ? -9.468 -13.033 -1.659 1.00 66.44 188 ASP A O 1
ATOM 1494 N N . CYS A 1 189 ? -11.585 -12.771 -2.284 1.00 68.12 189 CYS A N 1
ATOM 1495 C CA . CYS A 1 189 ? -11.341 -13.076 -3.669 1.00 68.12 189 CYS A CA 1
ATOM 1496 C C . CYS A 1 189 ? -10.565 -11.892 -4.249 1.00 68.12 189 CYS A C 1
ATOM 1498 O O . CYS A 1 189 ? -11.073 -10.767 -4.281 1.00 68.12 189 CYS A O 1
ATOM 1500 N N . LEU A 1 190 ? -9.363 -12.142 -4.777 1.00 57.78 190 LEU A N 1
ATOM 1501 C CA . LEU A 1 190 ? -8.775 -11.215 -5.740 1.00 57.78 190 LEU A CA 1
ATOM 1502 C C . LEU A 1 190 ? -9.853 -10.922 -6.805 1.00 57.78 190 LEU A C 1
ATOM 1504 O O . LEU A 1 190 ? -10.573 -11.849 -7.189 1.00 57.78 190 LEU A O 1
ATOM 1508 N N . PRO A 1 191 ? -10.023 -9.671 -7.265 1.00 54.78 191 PRO A N 1
ATOM 1509 C CA . PRO A 1 191 ? -11.006 -9.336 -8.289 1.00 54.78 191 PRO A CA 1
ATOM 1510 C C . PRO A 1 191 ? -10.539 -9.918 -9.625 1.00 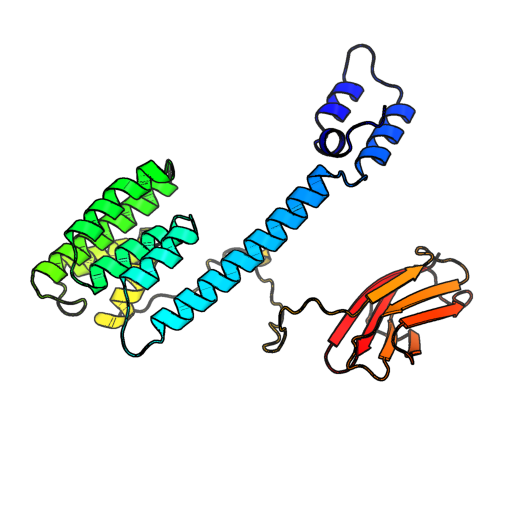54.78 191 PRO A C 1
ATOM 1512 O O . PRO A 1 191 ? -9.995 -9.224 -10.481 1.00 54.78 191 PRO A O 1
ATOM 1515 N N . VAL A 1 192 ? -10.678 -11.231 -9.793 1.00 52.09 192 VAL A N 1
ATOM 1516 C CA . VAL A 1 192 ? -10.187 -11.944 -10.965 1.00 52.09 192 VAL A CA 1
ATOM 1517 C C . VAL A 1 192 ? -11.326 -12.095 -11.955 1.00 52.09 192 VAL A C 1
ATOM 1519 O O . VAL A 1 192 ? -11.840 -13.180 -12.198 1.00 52.09 192 VAL A O 1
ATOM 1522 N N . ASN A 1 193 ? -11.716 -10.966 -12.539 1.00 54.47 193 ASN A N 1
ATOM 1523 C CA . ASN A 1 193 ? -12.653 -10.961 -13.662 1.00 54.47 193 ASN A CA 1
ATOM 1524 C C . ASN A 1 193 ? -11.956 -11.343 -14.980 1.00 54.47 193 ASN A C 1
ATOM 1526 O O . ASN A 1 193 ? -12.622 -11.533 -15.993 1.00 54.47 193 ASN A O 1
ATOM 1530 N N . ASP A 1 194 ? -10.622 -11.451 -14.970 1.00 53.31 194 ASP A N 1
ATOM 1531 C CA . ASP A 1 194 ? -9.816 -11.779 -16.136 1.00 53.31 194 ASP A CA 1
ATOM 1532 C C . ASP A 1 194 ? -8.884 -12.963 -15.845 1.00 53.31 194 ASP A C 1
ATOM 1534 O O . ASP A 1 194 ? -7.956 -12.889 -15.035 1.00 53.31 194 ASP A O 1
ATOM 1538 N N . THR A 1 195 ? -9.111 -14.071 -16.547 1.00 54.56 195 THR A N 1
ATOM 1539 C CA . THR A 1 195 ? -8.244 -15.255 -16.514 1.00 54.56 195 THR A CA 1
ATOM 1540 C C . THR A 1 195 ? -6.812 -14.962 -16.977 1.00 54.56 195 THR A C 1
ATOM 1542 O O . THR A 1 195 ? -5.901 -15.722 -16.660 1.00 54.56 195 THR A O 1
ATOM 1545 N N . SER A 1 196 ? -6.576 -13.850 -17.684 1.00 55.59 196 SER A N 1
ATOM 1546 C CA . SER A 1 196 ? -5.235 -13.407 -18.087 1.00 55.59 196 SER A CA 1
ATOM 1547 C C . SER A 1 196 ? -4.371 -12.921 -16.909 1.00 55.59 196 SER A C 1
ATOM 1549 O O . SER A 1 196 ? -3.140 -12.944 -16.992 1.00 55.59 196 SER A O 1
ATOM 1551 N N . ALA A 1 197 ? -4.998 -12.549 -15.784 1.00 48.22 197 ALA A N 1
ATOM 1552 C CA . ALA A 1 197 ? -4.326 -12.133 -14.552 1.00 48.22 197 ALA A CA 1
ATOM 1553 C C . ALA A 1 197 ? -3.825 -13.316 -13.699 1.00 48.22 197 ALA A C 1
ATOM 1555 O O . ALA A 1 197 ? -3.154 -13.110 -12.686 1.00 48.22 197 ALA A O 1
ATOM 1556 N N . TRP A 1 198 ? -4.106 -14.561 -14.105 1.00 48.16 198 TRP A N 1
ATOM 1557 C CA . TRP A 1 198 ? -3.661 -15.772 -13.417 1.00 48.16 198 TRP A CA 1
ATOM 1558 C C . TRP A 1 198 ? -2.181 -16.026 -13.722 1.00 48.16 198 TRP A C 1
ATOM 1560 O O . TRP A 1 198 ? -1.816 -16.932 -14.471 1.00 48.16 198 TRP A O 1
ATOM 1570 N N . LYS A 1 199 ? -1.287 -15.227 -13.138 1.00 49.00 199 LYS A N 1
ATOM 1571 C CA . LYS A 1 199 ? 0.132 -15.585 -13.078 1.00 49.00 199 LYS A CA 1
ATOM 1572 C C . LYS A 1 199 ? 0.370 -16.438 -11.841 1.00 49.00 199 LYS A C 1
ATOM 1574 O O . LYS A 1 199 ? 0.748 -15.928 -10.793 1.00 49.00 199 LYS A O 1
ATOM 1579 N N . SER A 1 200 ? 0.181 -17.751 -11.962 1.00 49.25 200 SER A N 1
ATOM 1580 C CA . SER A 1 200 ? 0.736 -18.680 -10.979 1.00 49.25 200 SER A CA 1
ATOM 1581 C C . SER A 1 200 ? 2.233 -18.835 -11.249 1.00 49.25 200 SER A C 1
ATOM 1583 O O . SER A 1 200 ? 2.640 -19.566 -12.153 1.00 49.25 200 SER A O 1
ATOM 1585 N N . SER A 1 201 ? 3.064 -18.139 -10.481 1.00 50.94 201 SER A N 1
ATOM 1586 C CA . SER A 1 201 ? 4.431 -18.600 -10.250 1.00 50.94 201 SER A CA 1
ATOM 1587 C C . SER A 1 201 ? 4.423 -19.363 -8.937 1.00 50.94 201 SER A C 1
ATOM 1589 O O . SER A 1 201 ? 3.822 -18.906 -7.967 1.00 50.94 201 SER A O 1
ATOM 1591 N N . VAL A 1 202 ? 5.088 -20.516 -8.886 1.00 44.19 202 VAL A N 1
ATOM 1592 C CA . VAL A 1 202 ? 5.414 -21.132 -7.599 1.00 44.19 202 VAL A CA 1
ATOM 1593 C C . VAL A 1 202 ? 6.324 -20.137 -6.884 1.00 44.19 202 VAL A C 1
ATOM 1595 O O . VAL A 1 202 ? 7.428 -19.862 -7.354 1.00 44.19 202 VAL A O 1
ATOM 1598 N N . VAL A 1 203 ? 5.830 -19.523 -5.811 1.00 43.75 203 VAL A N 1
ATOM 1599 C CA . VAL A 1 203 ? 6.681 -18.774 -4.889 1.00 43.75 203 VAL A CA 1
ATOM 1600 C C . VAL A 1 203 ? 7.490 -19.831 -4.157 1.00 43.75 203 VAL A C 1
ATOM 1602 O O . VAL A 1 203 ? 6.946 -20.565 -3.337 1.00 43.75 203 VAL A O 1
ATOM 1605 N N . ASP A 1 204 ? 8.764 -19.967 -4.517 1.00 45.75 204 ASP A N 1
ATOM 1606 C CA . ASP A 1 204 ? 9.704 -20.739 -3.714 1.00 45.75 204 ASP A CA 1
ATOM 1607 C C . ASP A 1 204 ? 9.867 -19.999 -2.373 1.00 45.75 204 ASP A C 1
ATOM 1609 O O . ASP A 1 204 ? 10.361 -18.867 -2.374 1.00 45.75 204 ASP A O 1
ATOM 1613 N N . PRO A 1 205 ? 9.466 -20.590 -1.231 1.00 44.03 205 PRO A N 1
ATOM 1614 C CA . PRO A 1 205 ? 9.623 -19.973 0.087 1.00 44.03 205 PRO A CA 1
ATOM 1615 C C . PRO A 1 205 ? 11.091 -19.685 0.444 1.00 44.03 205 PRO A C 1
ATOM 1617 O O . PRO A 1 205 ? 11.358 -18.977 1.412 1.00 44.03 205 PRO A O 1
ATOM 1620 N N . PHE A 1 206 ? 12.037 -20.230 -0.330 1.00 42.31 206 PHE A N 1
ATOM 1621 C CA . PHE A 1 206 ? 13.477 -20.035 -0.194 1.00 42.31 206 PHE A CA 1
ATOM 1622 C C . PHE A 1 206 ? 14.097 -19.170 -1.294 1.00 42.31 206 PHE A C 1
ATOM 1624 O O . PHE A 1 206 ? 15.326 -19.076 -1.360 1.00 42.31 206 PHE A O 1
ATOM 1631 N N . ALA A 1 207 ? 13.296 -18.488 -2.120 1.00 42.81 207 ALA A N 1
ATOM 1632 C CA . ALA A 1 207 ? 13.797 -17.423 -2.983 1.00 42.81 207 ALA A CA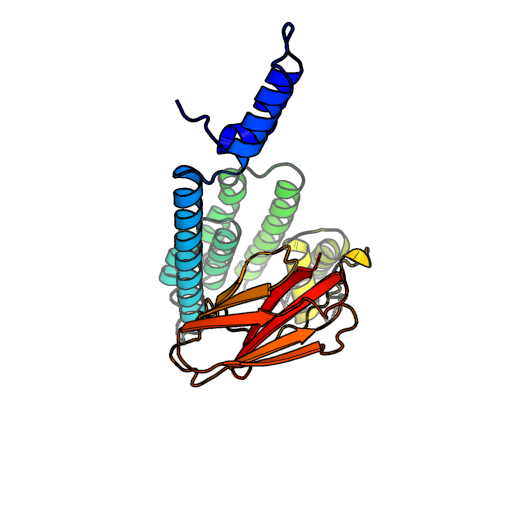 1
ATOM 1633 C C . ALA A 1 207 ? 14.177 -16.203 -2.128 1.00 42.81 207 ALA A C 1
ATOM 1635 O O . ALA A 1 207 ? 13.518 -15.166 -2.132 1.00 42.81 207 ALA A O 1
ATOM 1636 N N . VAL A 1 208 ? 15.268 -16.342 -1.374 1.00 35.91 208 VAL A N 1
ATOM 1637 C CA . VAL A 1 208 ? 16.004 -15.226 -0.801 1.00 35.91 208 VAL A CA 1
ATOM 1638 C C . VAL A 1 208 ? 16.371 -14.328 -1.972 1.00 35.91 208 VAL A C 1
ATOM 1640 O O . VAL A 1 208 ? 17.126 -14.718 -2.865 1.00 35.91 208 VAL A O 1
ATOM 1643 N N . THR A 1 209 ? 15.818 -13.122 -1.962 1.00 42.50 209 THR A N 1
ATOM 1644 C CA . THR A 1 209 ? 16.273 -11.972 -2.736 1.00 42.50 209 THR A CA 1
ATOM 1645 C C . THR A 1 209 ? 17.691 -11.615 -2.294 1.00 42.50 209 THR A C 1
ATOM 1647 O O . THR A 1 209 ? 17.924 -10.663 -1.559 1.00 42.50 209 THR A O 1
ATOM 1650 N N . GLY A 1 210 ? 18.651 -12.436 -2.697 1.00 39.88 210 GLY A N 1
ATOM 1651 C CA . GLY A 1 210 ? 20.056 -12.096 -2.759 1.00 39.88 210 GLY A CA 1
ATOM 1652 C C . GLY A 1 210 ? 20.411 -12.070 -4.231 1.00 39.88 210 GLY A C 1
ATOM 1653 O O . GLY A 1 210 ? 20.094 -13.022 -4.944 1.00 39.88 210 GLY A O 1
ATOM 1654 N N . GLU A 1 211 ? 21.024 -10.983 -4.696 1.00 44.94 211 GLU A N 1
ATOM 1655 C CA . GLU A 1 211 ? 21.723 -10.942 -5.979 1.00 44.94 211 GLU A CA 1
ATOM 1656 C C . GLU A 1 211 ? 22.560 -12.231 -6.095 1.00 44.94 211 GLU A C 1
ATOM 1658 O O . GLU A 1 211 ? 23.580 -12.414 -5.432 1.00 44.94 211 GLU A O 1
ATOM 1663 N N . SER A 1 212 ? 22.051 -13.203 -6.855 1.00 50.62 212 SER A N 1
ATOM 1664 C CA . SER A 1 212 ? 22.745 -14.460 -7.073 1.00 50.62 212 SER A CA 1
ATOM 1665 C C . SER A 1 212 ? 23.934 -14.117 -7.951 1.00 50.62 212 SER A C 1
ATOM 1667 O O . SER A 1 212 ? 23.761 -13.859 -9.143 1.00 50.62 212 SER A O 1
ATOM 1669 N N . ASN A 1 213 ? 25.138 -14.133 -7.374 1.00 63.00 213 ASN A N 1
ATOM 1670 C CA . ASN A 1 213 ? 26.428 -14.013 -8.072 1.00 63.00 213 ASN A CA 1
ATOM 1671 C C . ASN A 1 213 ? 26.680 -15.167 -9.073 1.00 63.00 213 ASN A C 1
ATOM 1673 O O . ASN A 1 213 ? 27.818 -15.504 -9.380 1.00 63.00 213 ASN A O 1
ATOM 1677 N N . LEU A 1 214 ? 25.624 -15.836 -9.538 1.00 81.25 214 LEU A N 1
ATOM 1678 C CA . LEU A 1 214 ? 25.654 -16.792 -10.621 1.00 81.25 214 LEU A CA 1
ATOM 1679 C C . LEU A 1 214 ? 25.551 -16.010 -11.934 1.00 81.25 214 LEU A C 1
ATOM 1681 O O . LEU A 1 214 ? 24.544 -15.356 -12.227 1.00 81.25 214 LEU A O 1
ATOM 1685 N N . PHE A 1 215 ? 26.597 -16.079 -12.744 1.00 88.19 215 PHE A N 1
ATOM 1686 C CA . PHE A 1 215 ? 26.650 -15.471 -14.067 1.00 88.19 215 PHE A CA 1
ATOM 1687 C C . PHE A 1 215 ? 26.800 -16.560 -15.125 1.00 88.19 215 PHE A C 1
ATOM 1689 O O . PHE A 1 215 ? 27.539 -17.523 -14.924 1.00 88.19 215 PHE A O 1
ATOM 1696 N N . ILE A 1 216 ? 26.069 -16.418 -16.234 1.00 92.75 216 ILE A N 1
ATOM 1697 C CA . ILE A 1 216 ? 26.304 -17.204 -17.440 1.00 92.75 216 ILE A CA 1
ATOM 1698 C C . ILE A 1 216 ? 25.834 -16.454 -18.686 1.00 92.75 216 ILE A C 1
ATOM 1700 O O . ILE A 1 216 ? 24.701 -15.968 -18.730 1.00 92.75 216 ILE A O 1
ATOM 1704 N N . GLU A 1 217 ? 26.677 -16.421 -19.709 1.00 94.88 217 GLU A N 1
ATOM 1705 C CA . GLU A 1 217 ? 26.383 -15.826 -21.011 1.00 94.88 217 GLU A CA 1
ATOM 1706 C C . GLU A 1 217 ? 26.913 -16.715 -22.138 1.00 94.88 217 GLU A C 1
ATOM 1708 O O . GLU A 1 217 ? 27.931 -17.383 -21.978 1.00 94.88 217 GLU A O 1
ATOM 1713 N N . ALA A 1 218 ? 26.190 -16.760 -23.258 1.00 94.62 218 ALA A N 1
ATOM 1714 C CA . ALA A 1 218 ? 26.551 -17.530 -24.442 1.00 94.62 218 ALA A CA 1
ATOM 1715 C C . ALA A 1 218 ? 27.034 -16.586 -25.552 1.00 94.62 218 ALA A C 1
ATOM 1717 O O . ALA A 1 218 ? 26.267 -15.728 -25.993 1.00 94.62 218 ALA A O 1
ATOM 1718 N N . THR A 1 219 ? 28.272 -16.758 -26.019 1.00 90.56 219 THR A N 1
ATOM 1719 C CA . THR A 1 219 ? 28.876 -15.940 -27.080 1.00 90.56 219 THR A CA 1
ATOM 1720 C C . THR A 1 219 ? 29.577 -16.812 -28.141 1.00 90.56 219 THR A C 1
ATOM 1722 O O . THR A 1 219 ? 30.299 -17.742 -27.790 1.00 90.56 219 THR A O 1
ATOM 1725 N N . PRO A 1 220 ? 29.394 -16.559 -29.453 1.00 91.69 220 PRO A N 1
ATOM 1726 C CA . PRO A 1 220 ? 28.383 -15.679 -30.038 1.00 91.69 220 PRO A CA 1
ATOM 1727 C C . PRO A 1 220 ? 26.962 -16.229 -29.826 1.00 91.69 220 PRO A C 1
ATOM 1729 O O . PRO A 1 220 ? 26.772 -17.401 -29.511 1.00 91.69 220 PRO A O 1
ATOM 1732 N N . ASN A 1 221 ? 25.958 -15.368 -29.977 1.00 90.94 221 ASN A N 1
ATOM 1733 C CA . ASN A 1 221 ? 24.548 -15.746 -29.952 1.00 90.94 221 ASN A CA 1
ATOM 1734 C C . ASN A 1 221 ? 23.746 -14.718 -30.776 1.00 90.94 221 ASN A C 1
ATOM 1736 O O . ASN A 1 221 ? 23.563 -13.595 -30.296 1.00 90.94 221 ASN A O 1
ATOM 1740 N N . PRO A 1 222 ? 23.296 -15.042 -32.004 1.00 93.44 222 PRO A N 1
ATOM 1741 C CA . PRO A 1 222 ? 23.258 -16.379 -32.612 1.00 93.44 222 PRO A CA 1
ATOM 1742 C C . PRO A 1 222 ? 24.630 -17.013 -32.908 1.00 93.44 222 PRO A C 1
ATOM 1744 O O . PRO A 1 222 ? 25.612 -16.307 -33.131 1.00 93.44 222 PRO A O 1
ATOM 1747 N N . ALA A 1 223 ? 24.697 -18.346 -32.893 1.00 92.75 223 ALA A N 1
ATOM 1748 C CA . ALA A 1 223 ? 25.909 -19.139 -33.108 1.00 92.75 223 ALA A CA 1
ATOM 1749 C C . ALA A 1 223 ? 25.736 -20.128 -34.270 1.00 92.75 223 ALA A C 1
ATOM 1751 O O . ALA A 1 223 ? 24.693 -20.761 -34.379 1.00 92.75 223 ALA A O 1
ATOM 1752 N N . SER A 1 224 ? 26.767 -20.317 -35.099 1.00 91.19 224 SER A N 1
ATOM 1753 C CA . SER A 1 224 ? 26.693 -21.182 -36.295 1.00 91.19 224 SER A CA 1
ATOM 1754 C C . SER A 1 224 ? 27.656 -22.372 -36.304 1.00 91.19 224 SER A C 1
ATOM 1756 O O . SER A 1 224 ? 27.497 -23.309 -37.079 1.00 91.19 224 SER A O 1
ATOM 1758 N N . THR A 1 225 ? 28.703 -22.347 -35.476 1.00 91.56 225 THR A N 1
ATOM 1759 C CA . THR A 1 225 ? 29.753 -23.387 -35.482 1.00 91.56 225 THR A CA 1
ATOM 1760 C C . THR A 1 225 ? 30.206 -23.761 -34.083 1.00 91.56 225 THR A C 1
ATOM 1762 O O . THR A 1 225 ? 30.390 -24.936 -33.783 1.00 91.56 225 THR A O 1
ATOM 1765 N N . TRP A 1 226 ? 30.336 -22.781 -33.199 1.00 94.31 226 TRP A N 1
ATOM 1766 C CA . TRP A 1 226 ? 30.651 -22.985 -31.795 1.00 94.31 226 TRP A CA 1
ATOM 1767 C C . TRP A 1 226 ? 29.958 -21.920 -30.948 1.00 94.31 226 TRP A C 1
ATOM 1769 O O . TRP A 1 226 ? 29.623 -20.843 -31.440 1.00 94.31 226 TRP A O 1
ATOM 1779 N N . VAL A 1 227 ? 29.776 -22.225 -29.669 1.00 96.75 227 VAL A N 1
ATOM 1780 C CA . VAL A 1 227 ? 29.335 -21.278 -28.643 1.00 96.75 227 VAL A CA 1
ATOM 1781 C C . VAL A 1 227 ? 30.215 -21.435 -27.407 1.00 96.75 227 VAL A C 1
ATOM 1783 O O . VAL A 1 227 ? 30.527 -22.551 -26.988 1.00 96.75 227 VAL A O 1
ATOM 1786 N N . ALA A 1 228 ? 30.644 -20.319 -26.834 1.00 96.12 228 ALA A N 1
ATOM 1787 C CA . ALA A 1 228 ? 31.312 -20.250 -25.548 1.00 96.12 228 ALA A CA 1
ATOM 1788 C C . ALA A 1 228 ? 30.312 -19.836 -24.472 1.00 96.12 228 ALA A C 1
ATOM 1790 O O . ALA A 1 228 ? 29.573 -18.872 -24.634 1.00 96.12 228 ALA A O 1
ATOM 1791 N N . PHE A 1 229 ? 30.299 -20.576 -23.369 1.00 97.00 229 PHE A N 1
ATOM 1792 C CA . PHE A 1 229 ? 29.557 -20.224 -22.169 1.00 97.00 229 PHE A CA 1
ATOM 1793 C C . PHE A 1 229 ? 30.523 -19.663 -21.133 1.00 97.00 229 PHE A C 1
ATOM 1795 O O . PHE A 1 229 ? 31.242 -20.433 -20.489 1.00 97.00 229 PHE A O 1
ATOM 1802 N N . ASP A 1 230 ? 30.545 -18.343 -20.989 1.00 95.19 230 ASP A N 1
ATOM 1803 C CA . ASP A 1 230 ? 31.287 -17.655 -19.935 1.00 95.19 230 ASP A CA 1
ATOM 1804 C C . ASP A 1 230 ? 30.479 -17.727 -18.643 1.00 95.19 230 ASP A C 1
ATOM 1806 O O . ASP A 1 230 ? 29.280 -17.451 -18.657 1.00 95.19 230 ASP A O 1
ATOM 1810 N N . TYR A 1 231 ? 31.099 -18.141 -17.537 1.00 93.56 231 TYR A N 1
ATOM 1811 C CA . TYR A 1 231 ? 30.405 -18.353 -16.268 1.00 93.56 231 TYR A CA 1
ATOM 1812 C C . TYR A 1 231 ? 31.185 -17.838 -15.060 1.00 93.56 231 TYR A C 1
ATOM 1814 O O . TYR A 1 231 ? 32.414 -17.901 -15.016 1.00 93.56 231 TYR A O 1
ATOM 1822 N N . GLU A 1 232 ? 30.436 -17.429 -14.036 1.00 91.06 232 GLU A N 1
ATOM 1823 C CA . GLU A 1 232 ? 30.934 -17.139 -12.689 1.00 91.06 232 GLU A CA 1
ATOM 1824 C C . GLU A 1 232 ? 30.030 -17.837 -11.666 1.00 91.06 232 GLU A C 1
ATOM 1826 O O . GLU A 1 232 ? 28.800 -17.804 -11.769 1.00 91.06 232 GLU A O 1
ATOM 1831 N N . LEU A 1 233 ? 30.645 -18.538 -10.714 1.00 88.56 233 LEU A N 1
ATOM 1832 C CA . LEU A 1 233 ? 29.982 -19.312 -9.675 1.00 88.56 233 LEU A CA 1
ATOM 1833 C C . LEU A 1 233 ? 30.138 -18.623 -8.313 1.00 88.56 233 LEU A C 1
ATOM 1835 O O . LEU A 1 233 ? 31.216 -18.114 -7.997 1.00 88.56 233 LEU A O 1
ATOM 1839 N N . PRO A 1 234 ? 29.132 -18.728 -7.428 1.00 81.50 234 PRO A N 1
ATOM 1840 C CA . PRO A 1 234 ? 29.227 -18.214 -6.069 1.00 81.50 234 PRO A CA 1
ATOM 1841 C C . PRO A 1 234 ? 30.438 -18.737 -5.272 1.00 81.50 234 PRO A C 1
ATOM 1843 O O . PRO A 1 234 ? 30.928 -19.859 -5.458 1.00 81.50 234 PRO A O 1
ATOM 1846 N N . VAL A 1 235 ? 30.884 -17.956 -4.282 1.00 71.44 235 VAL A N 1
ATOM 1847 C CA . VAL A 1 235 ? 32.055 -18.273 -3.434 1.00 71.44 235 VAL A CA 1
ATOM 1848 C C . VAL A 1 235 ? 31.889 -19.585 -2.647 1.00 71.44 235 VAL A C 1
ATOM 1850 O O . VAL A 1 235 ? 32.878 -20.258 -2.366 1.00 71.44 235 VAL A O 1
ATOM 1853 N N . TYR A 1 236 ? 30.662 -20.048 -2.406 1.00 77.44 236 TYR A N 1
ATOM 1854 C CA . TYR A 1 236 ? 30.394 -21.348 -1.775 1.00 77.44 236 TYR A CA 1
ATOM 1855 C C . TYR A 1 236 ? 30.388 -22.545 -2.751 1.00 77.44 236 TYR A C 1
ATOM 1857 O O . TYR A 1 236 ? 30.470 -23.691 -2.320 1.00 77.44 236 TYR A O 1
ATOM 1865 N N . ALA A 1 237 ? 30.307 -22.320 -4.067 1.00 79.00 237 ALA A N 1
ATOM 1866 C CA . ALA A 1 237 ? 30.123 -23.381 -5.061 1.00 79.00 237 ALA A CA 1
ATOM 1867 C C . ALA A 1 237 ? 31.441 -24.070 -5.458 1.00 79.00 237 ALA A C 1
ATOM 1869 O O . ALA A 1 237 ? 32.368 -23.417 -5.933 1.00 79.00 237 ALA A O 1
ATOM 1870 N N . THR A 1 238 ? 31.547 -25.389 -5.312 1.00 73.12 238 THR A N 1
ATOM 1871 C CA . THR A 1 238 ? 32.745 -26.154 -5.725 1.00 73.12 238 THR A CA 1
ATOM 1872 C C . THR A 1 238 ? 32.674 -26.666 -7.167 1.00 73.12 238 THR A C 1
ATOM 1874 O O . THR A 1 238 ? 33.695 -27.043 -7.740 1.00 73.12 238 THR A O 1
ATOM 1877 N N . GLY A 1 239 ? 31.491 -26.626 -7.781 1.00 82.62 239 GLY A N 1
ATOM 1878 C CA . GLY A 1 239 ? 31.254 -26.970 -9.180 1.00 82.62 239 GLY A CA 1
ATOM 1879 C C . GLY A 1 239 ? 29.820 -26.650 -9.600 1.00 82.62 239 GLY A C 1
ATOM 1880 O O . GLY A 1 239 ? 28.982 -26.306 -8.765 1.00 82.62 239 GLY A O 1
ATOM 1881 N N . ALA A 1 240 ? 29.547 -26.761 -10.898 1.00 92.12 240 ALA A N 1
ATOM 1882 C CA . ALA A 1 240 ? 28.233 -26.493 -11.476 1.00 92.12 240 ALA A CA 1
ATOM 1883 C C . ALA A 1 240 ? 27.897 -27.466 -12.611 1.00 92.12 240 ALA A C 1
ATOM 1885 O O . ALA A 1 240 ? 28.779 -28.098 -13.198 1.00 92.12 240 ALA A O 1
ATOM 1886 N N . LEU A 1 241 ? 26.609 -27.565 -12.936 1.00 94.44 241 LEU A N 1
ATOM 1887 C CA . LEU A 1 241 ? 26.122 -28.284 -14.108 1.00 94.44 241 LEU A CA 1
ATOM 1888 C C . LEU A 1 241 ? 25.531 -27.284 -15.100 1.00 94.44 241 LEU A C 1
ATOM 1890 O O . LEU A 1 241 ? 24.519 -26.652 -14.810 1.00 94.44 241 LEU A O 1
ATOM 1894 N N . LEU A 1 242 ? 26.140 -27.171 -16.275 1.00 95.94 242 LEU A N 1
ATOM 1895 C CA . LEU A 1 242 ? 25.548 -26.483 -17.415 1.00 95.94 242 LEU A CA 1
ATOM 1896 C C . LEU A 1 242 ? 24.774 -27.499 -18.250 1.00 95.94 242 LEU A C 1
ATOM 1898 O O . LEU A 1 242 ? 25.341 -28.495 -18.686 1.00 95.94 242 LEU A O 1
ATOM 1902 N N . GLN A 1 243 ? 23.493 -27.250 -18.487 1.00 96.69 243 GLN A N 1
ATOM 1903 C CA . GLN A 1 243 ? 22.624 -28.089 -19.304 1.00 96.69 243 GLN A CA 1
ATOM 1904 C C . GLN A 1 243 ? 22.045 -27.265 -20.449 1.00 96.69 243 GLN A C 1
ATOM 1906 O O . GLN A 1 243 ? 21.533 -26.177 -20.211 1.00 96.69 243 GLN A O 1
ATOM 1911 N N . VAL A 1 244 ? 22.079 -27.794 -21.671 1.00 96.25 244 VAL A N 1
ATOM 1912 C CA . VAL A 1 244 ? 21.368 -27.220 -22.822 1.00 96.25 244 VAL A CA 1
ATOM 1913 C C . VAL A 1 244 ? 20.204 -28.132 -23.184 1.00 96.25 244 VAL A C 1
ATOM 1915 O O . VAL A 1 244 ? 20.354 -29.356 -23.212 1.00 96.25 244 VAL A O 1
ATOM 1918 N N . SER A 1 245 ? 19.042 -27.545 -23.444 1.00 94.88 245 SER A N 1
ATOM 1919 C CA . SER A 1 245 ? 17.799 -28.251 -23.755 1.00 94.88 245 SER A CA 1
ATOM 1920 C C . SER A 1 245 ? 17.050 -27.598 -24.914 1.00 94.88 245 SER A C 1
ATOM 1922 O O . SER A 1 245 ? 17.177 -26.395 -25.150 1.00 94.88 245 SER A O 1
ATOM 1924 N N . GLY A 1 246 ? 16.279 -28.399 -25.650 1.00 87.38 246 GLY A N 1
ATOM 1925 C CA . GLY A 1 246 ? 15.341 -27.901 -26.658 1.00 87.38 246 GLY A CA 1
ATOM 1926 C C . GLY A 1 246 ? 14.113 -27.244 -26.022 1.00 87.38 246 GLY A C 1
ATOM 1927 O O . GLY A 1 246 ? 13.874 -27.383 -24.823 1.00 87.38 246 GLY A O 1
ATOM 1928 N N . MET A 1 247 ? 13.281 -26.576 -26.830 1.00 79.44 247 MET A N 1
ATOM 1929 C CA . MET A 1 247 ? 12.047 -25.917 -26.354 1.00 79.44 247 MET A CA 1
ATOM 1930 C C . MET A 1 247 ? 11.033 -26.871 -25.700 1.00 79.44 247 MET A C 1
ATOM 1932 O O . MET A 1 247 ? 10.185 -26.436 -24.929 1.00 79.44 247 MET A O 1
ATOM 1936 N N . ASN A 1 248 ? 11.125 -28.173 -25.975 1.00 78.19 248 ASN A N 1
ATOM 1937 C CA . ASN A 1 248 ? 10.317 -29.213 -25.334 1.00 78.19 248 ASN A CA 1
ATOM 1938 C C . ASN A 1 248 ? 10.900 -29.703 -23.990 1.00 78.19 248 ASN A C 1
ATOM 1940 O O . ASN A 1 248 ? 10.419 -30.691 -23.442 1.00 78.19 248 ASN A O 1
ATOM 1944 N N . GLY A 1 249 ? 11.966 -29.071 -23.486 1.00 75.25 249 GLY A N 1
ATOM 1945 C CA . GLY A 1 249 ? 12.646 -29.448 -22.245 1.00 75.25 249 GLY A CA 1
ATOM 1946 C C . GLY A 1 249 ? 13.561 -30.672 -22.365 1.00 75.25 249 GLY A C 1
ATOM 1947 O O . GLY A 1 249 ? 14.190 -31.064 -21.381 1.00 75.25 249 GLY A O 1
ATOM 1948 N N . LYS A 1 250 ? 13.689 -31.281 -23.554 1.00 84.38 250 LYS A N 1
ATOM 1949 C CA . LYS A 1 250 ? 14.593 -32.417 -23.768 1.00 84.38 250 LYS A CA 1
ATOM 1950 C C . LYS A 1 250 ? 16.044 -31.945 -23.704 1.00 84.38 250 LYS A C 1
ATOM 1952 O O . LYS A 1 250 ? 16.446 -31.055 -24.452 1.00 84.38 250 LYS A O 1
ATOM 1957 N N . ALA A 1 251 ? 16.835 -32.560 -22.827 1.00 88.69 251 ALA A N 1
ATOM 1958 C CA . ALA A 1 251 ? 18.263 -32.287 -22.708 1.00 88.69 251 ALA A CA 1
ATOM 1959 C C . ALA A 1 251 ? 19.013 -32.702 -23.984 1.00 88.69 251 ALA A C 1
ATOM 1961 O O . ALA A 1 251 ? 18.828 -33.813 -24.479 1.00 88.69 251 ALA A O 1
ATOM 1962 N N . ILE A 1 252 ? 19.865 -31.811 -24.482 1.00 92.88 252 ILE A N 1
ATOM 1963 C CA . ILE A 1 252 ? 20.692 -32.005 -25.682 1.00 92.88 252 ILE A CA 1
ATOM 1964 C C . ILE A 1 252 ? 22.122 -32.310 -25.272 1.00 92.88 252 ILE A C 1
ATOM 1966 O O . ILE A 1 252 ? 22.719 -33.270 -25.746 1.00 92.88 252 ILE A O 1
ATOM 1970 N N . VAL A 1 253 ? 22.660 -31.514 -24.349 1.00 95.25 253 VAL A N 1
ATOM 1971 C CA . VAL A 1 253 ? 24.005 -31.712 -23.816 1.00 95.25 253 VAL A CA 1
ATOM 1972 C C . VAL A 1 253 ? 24.086 -31.233 -22.371 1.00 95.25 253 VAL A C 1
ATOM 1974 O O . VAL A 1 253 ? 23.263 -30.444 -21.897 1.00 95.25 253 VAL A O 1
ATOM 1977 N N . SER A 1 254 ? 25.062 -31.747 -21.628 1.00 95.44 254 SER A N 1
ATOM 1978 C CA . SER A 1 254 ? 25.370 -31.291 -20.277 1.00 95.44 254 SER A CA 1
ATOM 1979 C C . SER A 1 254 ? 26.872 -31.307 -20.017 1.00 95.44 254 SER A C 1
ATOM 1981 O O . SER A 1 254 ? 27.567 -32.247 -20.397 1.00 95.44 254 SER A O 1
ATOM 1983 N N . PHE A 1 255 ? 27.366 -30.278 -19.333 1.00 95.69 255 PHE A N 1
ATOM 1984 C CA . PHE A 1 255 ? 28.767 -30.097 -18.981 1.00 95.69 255 PHE A CA 1
ATOM 1985 C C . PHE A 1 255 ? 28.909 -29.916 -17.473 1.00 95.69 255 PHE A C 1
ATOM 1987 O O . PHE A 1 255 ? 28.211 -29.104 -16.864 1.00 95.69 255 PHE A O 1
ATOM 1994 N N . ARG A 1 256 ? 29.848 -30.646 -16.869 1.00 94.38 256 ARG A N 1
ATOM 1995 C CA . ARG A 1 256 ? 30.300 -30.358 -15.505 1.00 94.38 256 ARG A CA 1
ATOM 1996 C C . ARG A 1 256 ? 31.349 -29.257 -15.570 1.00 94.38 256 ARG A C 1
ATOM 1998 O O . ARG A 1 256 ? 32.325 -29.389 -16.305 1.00 94.38 256 ARG A O 1
ATOM 2005 N N . LEU A 1 257 ? 31.124 -28.191 -14.817 1.00 92.38 257 LEU A N 1
ATOM 2006 C CA . LEU A 1 257 ? 32.010 -27.041 -14.724 1.00 92.38 257 LEU A CA 1
ATOM 2007 C C . LEU A 1 257 ? 32.708 -27.045 -13.366 1.00 92.38 257 LEU A C 1
ATOM 2009 O O . LEU A 1 257 ? 32.093 -27.345 -12.338 1.00 92.38 257 LEU A O 1
ATOM 2013 N N . SER A 1 258 ? 33.991 -26.705 -13.375 1.00 84.38 258 SER A N 1
ATOM 2014 C CA . SER A 1 258 ? 34.841 -26.601 -12.190 1.00 84.38 258 SER A CA 1
ATOM 2015 C C . SER A 1 258 ? 35.516 -25.234 -12.149 1.00 84.38 258 SER A C 1
ATOM 2017 O O . SER A 1 258 ? 35.780 -24.642 -13.195 1.00 84.38 258 SER A O 1
ATOM 2019 N N . GLY A 1 259 ? 35.837 -24.758 -10.948 1.00 81.69 259 GLY A N 1
ATOM 2020 C CA . GLY A 1 259 ? 36.423 -23.431 -10.750 1.00 81.69 259 GLY A CA 1
ATOM 2021 C C . GLY A 1 259 ? 35.370 -22.330 -10.613 1.00 81.69 259 GLY A C 1
ATOM 2022 O O . GLY A 1 259 ? 34.214 -22.501 -10.988 1.00 81.69 259 GLY A O 1
ATOM 2023 N N . LYS A 1 260 ? 35.776 -21.207 -10.010 1.00 84.31 260 LYS A N 1
ATOM 2024 C CA . LYS A 1 260 ? 34.881 -20.085 -9.682 1.00 84.31 260 LYS A CA 1
ATOM 2025 C C . LYS A 1 260 ? 34.451 -19.270 -10.889 1.00 84.31 260 LYS A C 1
ATOM 2027 O O . LYS A 1 260 ? 33.365 -18.724 -10.877 1.00 84.31 260 LYS A O 1
ATOM 2032 N N . GLN A 1 261 ? 35.283 -19.216 -11.914 1.00 89.38 261 GLN A N 1
ATOM 2033 C CA . GLN A 1 261 ? 34.996 -18.536 -13.164 1.00 89.38 261 GLN A CA 1
ATOM 2034 C C . GLN A 1 261 ? 35.669 -19.295 -14.298 1.00 89.38 261 GLN A C 1
ATOM 2036 O O . GLN A 1 261 ? 36.681 -19.970 -14.074 1.00 89.38 261 GLN A O 1
ATOM 2041 N N . GLY A 1 262 ? 35.125 -19.191 -15.501 1.00 90.38 262 GLY A N 1
ATOM 2042 C CA . GLY A 1 262 ? 35.728 -19.810 -16.667 1.00 90.38 262 GLY A CA 1
ATOM 2043 C C . GLY A 1 262 ? 34.848 -19.732 -17.897 1.00 90.38 262 GLY A C 1
ATOM 2044 O O . GLY A 1 262 ? 33.795 -19.100 -17.900 1.00 90.38 262 GLY A O 1
ATOM 2045 N N . GLN A 1 263 ? 35.300 -20.421 -18.937 1.00 94.06 263 GLN A N 1
ATOM 2046 C CA . GLN A 1 263 ? 34.615 -20.504 -20.213 1.00 94.06 263 GLN A CA 1
ATOM 2047 C C . GLN A 1 263 ? 34.479 -21.969 -20.622 1.00 94.06 263 GLN A C 1
ATOM 2049 O O . GLN A 1 263 ? 35.443 -22.738 -20.558 1.00 94.06 263 GLN A O 1
ATOM 2054 N N . LYS A 1 264 ? 33.285 -22.364 -21.070 1.00 96.19 264 LYS A N 1
ATOM 2055 C CA . LYS A 1 264 ? 33.044 -23.676 -21.675 1.00 96.19 264 LYS A CA 1
ATOM 2056 C C . LYS A 1 264 ? 32.657 -23.527 -23.139 1.00 96.19 264 LYS A C 1
ATOM 2058 O O . LYS A 1 264 ? 31.554 -23.095 -23.441 1.00 96.19 264 LYS A O 1
ATOM 2063 N N . VAL A 1 265 ? 33.540 -23.953 -24.037 1.00 96.00 265 VAL A N 1
ATOM 2064 C CA . VAL A 1 265 ? 33.268 -23.978 -25.481 1.00 96.00 265 VAL A CA 1
ATOM 2065 C C . VAL A 1 265 ? 32.575 -25.284 -25.877 1.00 96.00 265 VAL A C 1
ATOM 2067 O O . VAL A 1 265 ? 32.959 -26.369 -25.421 1.00 96.00 265 VAL A O 1
ATOM 2070 N N . TRP A 1 266 ? 31.557 -25.166 -26.727 1.00 96.69 266 TRP A N 1
ATOM 2071 C CA . TRP A 1 266 ? 30.807 -26.262 -27.328 1.00 96.69 266 TRP A CA 1
ATOM 2072 C C . TRP A 1 266 ? 30.762 -26.108 -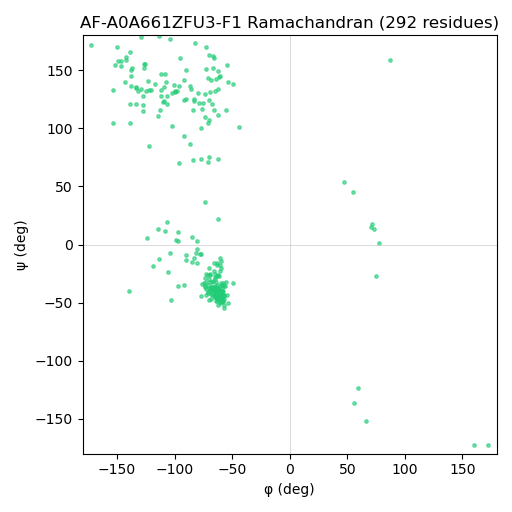28.853 1.00 96.69 266 TRP A C 1
ATOM 2074 O O . TRP A 1 266 ? 30.391 -25.054 -29.361 1.00 96.69 266 TRP A O 1
ATOM 2084 N N . ASP A 1 267 ? 31.149 -27.164 -29.570 1.00 95.62 267 ASP A N 1
ATOM 2085 C CA . ASP A 1 267 ? 30.982 -27.292 -31.021 1.00 95.62 267 ASP A CA 1
ATOM 2086 C C . ASP A 1 267 ? 29.534 -27.678 -31.346 1.00 95.62 267 ASP A C 1
ATOM 2088 O O . ASP A 1 267 ? 29.036 -28.692 -30.850 1.00 95.62 267 ASP A O 1
ATOM 2092 N N . ILE A 1 268 ? 28.863 -26.851 -32.148 1.00 96.31 268 ILE A N 1
ATOM 2093 C CA . ILE A 1 268 ? 27.431 -26.962 -32.457 1.00 96.31 268 ILE A CA 1
ATOM 2094 C C . ILE A 1 268 ? 27.166 -27.291 -33.929 1.00 96.31 268 ILE A C 1
ATOM 2096 O O . ILE A 1 268 ? 26.029 -27.186 -34.376 1.00 96.31 268 ILE A O 1
ATOM 2100 N N . ARG A 1 269 ? 28.183 -27.704 -34.697 1.00 92.56 269 ARG A N 1
ATOM 2101 C CA . ARG A 1 269 ? 28.013 -28.024 -36.129 1.00 92.56 269 ARG A CA 1
ATOM 2102 C C . ARG A 1 269 ? 27.029 -29.167 -36.392 1.00 92.56 269 ARG A C 1
ATOM 2104 O O . ARG A 1 269 ? 26.396 -29.187 -37.441 1.00 92.56 269 ARG A O 1
ATOM 2111 N N . ASP A 1 270 ? 26.879 -30.070 -35.424 1.00 92.00 270 ASP A N 1
ATOM 2112 C CA . ASP A 1 270 ? 25.953 -31.208 -35.479 1.00 92.00 270 ASP A CA 1
ATOM 2113 C C . ASP A 1 270 ? 24.615 -30.928 -34.763 1.00 92.00 270 ASP A C 1
ATOM 2115 O O . ASP A 1 270 ? 23.829 -31.844 -34.514 1.00 92.00 270 ASP A O 1
ATOM 2119 N N . VAL A 1 271 ? 24.353 -29.673 -34.384 1.00 93.12 271 VAL A N 1
ATOM 2120 C CA . VAL A 1 271 ? 23.130 -29.259 -33.687 1.00 93.12 271 VAL A CA 1
ATOM 2121 C C . VAL A 1 271 ? 22.166 -28.641 -34.692 1.00 93.12 271 VAL A C 1
ATOM 2123 O O . VAL A 1 271 ? 22.543 -27.784 -35.487 1.00 93.12 271 VAL A O 1
ATOM 2126 N N . GLU A 1 272 ? 20.903 -29.066 -34.660 1.00 92.94 272 GLU A N 1
ATOM 2127 C CA . GLU A 1 272 ? 19.878 -28.519 -35.550 1.00 92.94 272 GLU A CA 1
ATOM 2128 C C . GLU A 1 272 ? 19.687 -27.013 -35.320 1.00 92.94 272 GLU A C 1
ATOM 2130 O O . GLU A 1 272 ? 19.747 -26.519 -34.191 1.00 92.94 272 GLU A O 1
ATOM 2135 N N . LYS A 1 273 ? 19.411 -26.274 -36.394 1.00 93.38 273 LYS A N 1
ATOM 2136 C CA . LYS A 1 273 ? 19.104 -24.843 -36.307 1.00 93.38 273 LYS A CA 1
ATOM 2137 C C . LYS A 1 273 ? 17.833 -24.638 -35.493 1.00 93.38 273 LYS A C 1
ATOM 2139 O O . LYS A 1 273 ? 16.832 -25.318 -35.720 1.00 93.38 273 LYS A O 1
ATOM 2144 N N . GLY A 1 274 ? 17.848 -23.691 -34.563 1.00 91.31 274 GLY A N 1
ATOM 2145 C CA . GLY A 1 274 ? 16.702 -23.470 -33.690 1.00 91.31 274 GLY A CA 1
ATOM 2146 C C . GLY A 1 274 ? 17.017 -22.713 -32.410 1.00 91.31 274 GLY A C 1
ATOM 2147 O O . GLY A 1 274 ? 18.110 -22.185 -32.207 1.00 91.31 274 GLY A O 1
ATOM 2148 N N . VAL A 1 275 ? 16.007 -22.648 -31.543 1.00 92.00 275 VAL A N 1
ATOM 2149 C CA . VAL A 1 275 ? 16.081 -21.973 -30.246 1.00 92.00 275 VAL A CA 1
ATOM 2150 C C . VAL A 1 275 ? 16.241 -23.004 -29.138 1.00 92.00 275 VAL A C 1
ATOM 2152 O O . VAL A 1 275 ? 15.464 -23.953 -29.025 1.00 92.00 275 VAL A O 1
ATOM 2155 N N . TYR A 1 276 ? 17.225 -22.766 -28.281 1.00 93.69 276 TYR A N 1
ATOM 2156 C CA . TYR A 1 276 ? 17.590 -23.622 -27.164 1.00 93.69 276 TYR A CA 1
ATOM 2157 C C . TYR A 1 276 ? 17.613 -22.833 -25.857 1.00 93.69 276 TYR A C 1
ATOM 2159 O O . TYR A 1 276 ? 17.813 -21.616 -25.842 1.00 93.69 276 TYR A O 1
ATOM 2167 N N . LEU A 1 277 ? 17.432 -23.541 -24.745 1.00 95.62 277 LEU A N 1
ATOM 2168 C CA . LEU A 1 277 ? 17.582 -22.999 -23.400 1.00 95.62 277 LEU A CA 1
ATOM 2169 C C . LEU A 1 277 ? 18.826 -23.608 -22.758 1.00 95.62 277 LEU A C 1
ATOM 2171 O O . LEU A 1 277 ? 18.920 -24.833 -22.633 1.00 95.62 277 LEU A O 1
ATOM 2175 N N . TYR A 1 278 ? 19.763 -22.761 -22.339 1.00 95.38 278 TYR A N 1
ATOM 2176 C CA . TYR A 1 278 ? 20.880 -23.170 -21.496 1.00 95.38 278 TYR A CA 1
ATOM 2177 C C . TYR A 1 278 ? 20.600 -22.785 -20.045 1.00 95.38 278 TYR A C 1
ATOM 2179 O O . TYR A 1 278 ? 20.123 -21.688 -19.766 1.00 95.38 278 TYR A O 1
ATOM 2187 N N . THR A 1 279 ? 20.911 -23.685 -19.117 1.00 94.50 279 THR A N 1
ATOM 2188 C CA . THR A 1 279 ? 20.697 -23.511 -17.680 1.00 94.50 279 THR A CA 1
ATOM 2189 C C . THR A 1 279 ? 21.950 -23.924 -16.921 1.00 94.50 279 THR A C 1
ATOM 2191 O O . THR A 1 279 ? 22.376 -25.077 -16.990 1.00 94.50 279 THR A O 1
ATOM 2194 N N . LEU A 1 280 ? 22.515 -22.993 -16.158 1.00 94.12 280 LEU A N 1
ATOM 2195 C CA . LEU A 1 280 ? 23.573 -23.236 -15.187 1.00 94.12 280 LEU A CA 1
ATOM 2196 C C . LEU A 1 280 ? 22.950 -23.545 -13.825 1.00 94.12 280 LEU A C 1
ATOM 2198 O O . LEU A 1 280 ? 22.158 -22.750 -13.326 1.00 94.12 280 LEU A O 1
ATOM 2202 N N . LYS A 1 281 ? 23.302 -24.683 -13.221 1.00 90.69 281 LYS A N 1
ATOM 2203 C CA . LYS A 1 281 ? 22.763 -25.154 -11.935 1.00 90.69 281 LYS A CA 1
ATOM 2204 C C . LYS A 1 281 ? 23.869 -25.328 -10.898 1.00 90.69 281 LYS A C 1
ATOM 2206 O O . LYS A 1 281 ? 24.886 -25.966 -11.177 1.00 90.69 281 LYS A O 1
ATOM 2211 N N . VAL A 1 282 ? 23.630 -24.814 -9.693 1.00 86.44 282 VAL A N 1
ATOM 2212 C CA . VAL A 1 282 ? 24.498 -24.920 -8.513 1.00 86.44 282 VAL A CA 1
ATOM 2213 C C . VAL A 1 282 ? 23.619 -25.174 -7.286 1.00 86.44 282 VAL A C 1
ATOM 2215 O O . VAL A 1 282 ? 22.966 -24.260 -6.792 1.00 86.44 282 VAL A O 1
ATOM 2218 N N . GLY A 1 283 ? 23.594 -26.410 -6.778 1.00 79.00 283 GLY A N 1
ATOM 2219 C CA . GLY A 1 283 ? 22.709 -26.775 -5.663 1.00 79.00 283 GLY A CA 1
ATOM 2220 C C . GLY A 1 283 ? 21.233 -26.539 -6.013 1.00 79.00 283 GLY A C 1
ATOM 2221 O O . GLY A 1 283 ? 20.758 -27.066 -7.018 1.00 79.00 283 GLY A O 1
ATOM 2222 N N . SER A 1 284 ? 20.529 -25.741 -5.205 1.00 72.88 284 SER A N 1
ATOM 2223 C CA . SER A 1 284 ? 19.149 -25.293 -5.461 1.00 72.88 284 SER A CA 1
ATOM 2224 C C . SER A 1 284 ? 19.051 -24.068 -6.383 1.00 72.88 284 SER A C 1
ATOM 2226 O O . SER A 1 284 ? 17.969 -23.758 -6.874 1.00 72.88 284 SER A O 1
ATOM 2228 N N . THR A 1 285 ? 20.163 -23.388 -6.668 1.00 78.44 285 THR A N 1
ATOM 2229 C CA . THR A 1 285 ? 20.192 -22.158 -7.468 1.00 78.44 285 THR A CA 1
ATOM 2230 C C . THR A 1 285 ? 20.417 -22.471 -8.943 1.00 78.44 285 THR A C 1
ATOM 2232 O O . THR A 1 285 ? 21.230 -23.330 -9.301 1.00 78.44 285 THR A O 1
ATOM 2235 N N . ASN A 1 286 ? 19.743 -21.745 -9.834 1.00 87.75 286 ASN A N 1
ATOM 2236 C CA . ASN A 1 286 ? 20.003 -21.829 -11.266 1.00 87.75 286 ASN A CA 1
ATOM 2237 C C . ASN A 1 286 ? 19.904 -20.464 -11.963 1.00 87.75 286 ASN A C 1
ATOM 2239 O O . ASN A 1 286 ? 19.297 -19.531 -11.445 1.00 87.75 286 ASN A O 1
ATOM 2243 N N . LYS A 1 287 ? 20.528 -20.354 -13.138 1.00 89.06 287 LYS A N 1
ATOM 2244 C CA . LYS A 1 287 ? 20.394 -19.219 -14.058 1.00 89.06 287 LYS A CA 1
ATOM 2245 C C . LYS A 1 287 ? 20.281 -19.746 -15.475 1.00 89.06 287 LYS A C 1
ATOM 2247 O O . LYS A 1 287 ? 21.021 -20.653 -15.849 1.00 89.06 287 LYS A O 1
ATOM 2252 N N . SER A 1 288 ? 19.360 -19.186 -16.249 1.00 92.00 288 SER A N 1
ATOM 2253 C CA . SER A 1 288 ? 19.092 -19.641 -17.611 1.00 92.00 288 SER A CA 1
ATOM 2254 C C . SER A 1 288 ? 19.196 -18.509 -18.619 1.00 92.00 288 SER A C 1
ATOM 2256 O O . SER A 1 288 ? 18.980 -17.347 -18.283 1.00 92.00 288 SER A O 1
ATOM 2258 N N . GLY A 1 289 ? 19.484 -18.866 -19.864 1.00 90.31 289 GLY A N 1
ATOM 2259 C CA . GLY A 1 289 ? 19.442 -17.961 -20.999 1.00 90.31 289 GLY A CA 1
ATOM 2260 C C . GLY A 1 289 ? 19.087 -18.696 -22.286 1.00 90.31 289 GLY A C 1
ATOM 2261 O O . GLY A 1 289 ? 19.004 -19.925 -22.336 1.00 90.31 289 GLY A O 1
ATOM 2262 N N . LYS A 1 290 ? 18.831 -17.917 -23.333 1.00 94.19 290 LYS A N 1
ATOM 2263 C CA . LYS A 1 290 ? 18.420 -18.416 -24.645 1.00 94.19 290 LYS A CA 1
ATOM 2264 C C . LYS A 1 290 ? 19.631 -18.498 -25.564 1.00 94.19 290 LYS A C 1
ATOM 2266 O O . LYS A 1 290 ? 20.342 -17.510 -25.683 1.00 94.19 290 LYS A O 1
ATOM 2271 N N . LEU A 1 291 ? 19.812 -19.617 -26.254 1.00 93.25 291 LEU A N 1
ATOM 2272 C CA . LEU A 1 291 ? 20.794 -19.792 -27.325 1.00 93.25 291 LEU A CA 1
ATOM 2273 C C . LEU A 1 291 ? 20.064 -19.943 -28.662 1.00 93.25 291 LEU A C 1
ATOM 2275 O O . LEU A 1 291 ? 19.105 -20.707 -28.758 1.00 93.25 291 LEU A O 1
ATOM 2279 N N . ILE A 1 292 ? 20.515 -19.222 -29.682 1.00 94.88 292 ILE A N 1
ATOM 2280 C CA . ILE A 1 292 ? 20.026 -19.329 -31.057 1.00 94.88 292 ILE A CA 1
ATOM 2281 C C . ILE A 1 292 ? 21.128 -19.988 -31.892 1.00 94.88 292 ILE A C 1
ATOM 2283 O O . ILE A 1 292 ? 22.251 -19.486 -31.915 1.00 94.88 292 ILE A O 1
ATOM 2287 N N . VAL A 1 293 ? 20.809 -21.105 -32.549 1.00 94.50 293 VAL A N 1
ATOM 2288 C CA . VAL A 1 293 ? 21.714 -21.813 -33.471 1.00 94.50 293 VAL A CA 1
ATOM 2289 C C . VAL A 1 293 ? 21.255 -21.592 -34.910 1.00 94.50 293 VAL A C 1
ATOM 2291 O O . VAL A 1 293 ? 20.083 -21.836 -35.217 1.00 94.50 293 VAL A O 1
ATOM 2294 N N . GLU A 1 294 ? 22.173 -21.142 -35.767 1.00 90.50 294 GLU A N 1
ATOM 2295 C CA . GLU A 1 294 ? 21.948 -20.770 -37.175 1.00 90.50 294 GLU A CA 1
ATOM 2296 C C . GLU A 1 294 ? 22.708 -21.618 -38.190 1.00 90.50 294 GLU A C 1
ATOM 2298 O O . GLU A 1 294 ? 23.794 -22.153 -37.892 1.00 90.50 294 GLU A O 1
#

Solvent-accessible surface area (backbone atoms only — not comparable to full-atom values): 16883 Å² total; per-residue (Å²): 133,85,78,62,20,72,58,41,60,69,41,58,59,50,50,50,44,58,68,40,101,76,46,59,57,68,70,60,52,53,50,48,59,59,48,25,73,49,85,46,74,66,58,50,50,52,50,50,51,50,52,53,49,51,53,51,51,50,54,40,50,54,51,44,52,51,45,74,69,42,98,67,75,54,63,68,63,44,38,55,46,30,59,74,62,74,44,71,73,33,53,55,47,42,31,51,53,25,52,75,72,64,38,52,67,63,21,50,56,49,62,70,42,50,51,67,74,69,66,51,55,71,70,60,33,51,36,47,49,50,30,48,54,51,51,53,53,51,48,54,40,47,75,71,74,41,58,86,77,66,65,50,77,66,56,49,52,50,33,49,46,28,43,74,77,50,55,64,64,26,13,53,51,26,41,54,48,36,39,74,58,67,75,48,86,78,81,88,63,73,90,69,88,46,81,86,72,67,74,84,68,87,78,58,96,76,68,67,92,57,91,65,62,62,43,74,49,66,45,56,67,68,23,59,49,46,34,31,38,41,37,33,45,43,95,87,52,78,48,36,41,40,37,33,20,41,85,84,67,50,75,75,50,74,44,83,44,67,64,51,56,52,73,48,77,44,81,39,71,92,52,76,70,45,64,32,41,36,35,42,36,44,91,95,46,70,51,71,49,80,41,40,36,93

Sequence (294 aa):
MSANPDELRKGELIKYLEDKEQPLPGYMISILRQLAGGITYKTILMLDMAKYSSAKTQSAYDLIRSCLNDTIMDHQYLRNWLDNLDNMNADLQIVSSYLAEGDYTSAQTMLDIIAGLYGLEGDALVDYNDYKSFIEMQINWQQQGRNISDLDGLEIAIMVDYAENKRGKASMAAKGLLEYAYGYNYCDCLPVNDTSAWKSSVVDPFAVTGESNLFIEATPNPASTWVAFDYELPVYATGALLQVSGMNGKAIVSFRLSGKQGQKVWDIRDVEKGVYLYTLKVGSTNKSGKLIVE

Secondary structure (DSSP, 8-state):
----HHHHHTSHHHHHHHHSSSPPPHHHHHHHHHHTTSPPHHHHHHHHHHHHHHHHHHHHHHHHHHHHTSSS--HHHHHHHHHTT-SHHHHHHHHHHHHHHT-HHHHHHHHHHHHHHTT--HHHHHHHHHHHHHHHHHHHHHHTT--TTS--HHHHHHHHHHHHH--HHHHHHHHHHHHHHH------------GGG-------TT--------EEEEESSSBSSEEEEEEE--TT-SEEEEEEEETTS-EEEEEEEESSEEEEEEE-TTSPSEEEEEEEEETTEEEEEEEEE-

Mean predicted aligned error: 16.79 Å

pLDDT: mean 86.04, std 13.88, range [35.91, 97.88]